Protein AF-A0A0F8X359-F1 (afdb_monomer_lite)

Structure (mmCIF, N/CA/C/O backbone):
data_AF-A0A0F8X359-F1
#
_entry.id   AF-A0A0F8X359-F1
#
loop_
_atom_site.group_PDB
_atom_site.id
_atom_site.type_symbol
_atom_site.label_atom_id
_atom_site.label_alt_id
_atom_site.label_comp_id
_atom_site.label_asym_id
_atom_site.label_entity_id
_atom_site.label_seq_id
_atom_site.pdbx_PDB_ins_code
_atom_site.Cartn_x
_atom_site.Cartn_y
_atom_site.Cartn_z
_atom_site.occupancy
_atom_site.B_iso_or_equiv
_atom_site.auth_seq_id
_atom_site.auth_comp_id
_atom_site.auth_asym_id
_atom_site.auth_atom_id
_atom_site.pdbx_PDB_model_num
ATOM 1 N N . ASP A 1 1 ? 15.117 32.393 9.039 1.00 29.05 1 ASP A N 1
ATOM 2 C CA . ASP A 1 1 ? 14.633 31.838 10.318 1.00 29.05 1 ASP A CA 1
ATOM 3 C C . ASP A 1 1 ? 13.591 30.745 10.123 1.00 29.05 1 ASP A C 1
ATOM 5 O O . ASP A 1 1 ? 12.398 31.014 10.136 1.00 29.05 1 ASP A O 1
ATOM 9 N N . ASN A 1 2 ? 14.047 29.502 9.941 1.00 28.83 2 ASN A N 1
ATOM 10 C CA . ASN A 1 2 ? 13.195 28.327 9.725 1.00 28.83 2 ASN A CA 1
ATOM 11 C C . ASN A 1 2 ? 13.100 27.486 11.007 1.00 28.83 2 ASN A C 1
ATOM 13 O O . ASN A 1 2 ? 13.664 26.401 11.080 1.00 28.83 2 ASN A O 1
ATOM 17 N N . THR A 1 3 ? 12.402 27.982 12.032 1.00 31.27 3 THR A N 1
ATOM 18 C CA . THR A 1 3 ? 12.073 27.160 13.210 1.00 31.27 3 THR A CA 1
ATOM 19 C C . THR A 1 3 ? 10.608 26.737 13.156 1.00 31.27 3 THR A C 1
ATOM 21 O O . THR A 1 3 ? 9.699 27.568 13.169 1.00 31.27 3 THR A O 1
ATOM 24 N N . LEU A 1 4 ? 10.381 25.424 13.083 1.00 32.91 4 LEU A N 1
ATOM 25 C CA . LEU A 1 4 ? 9.085 24.775 13.284 1.00 32.91 4 LEU A CA 1
ATOM 26 C C . LEU A 1 4 ? 8.574 25.122 14.693 1.00 32.91 4 LEU A C 1
ATOM 28 O O . LEU A 1 4 ? 8.969 24.513 15.683 1.00 32.91 4 LEU A O 1
ATOM 32 N N . ARG A 1 5 ? 7.705 26.132 14.808 1.00 34.66 5 ARG A N 1
ATOM 33 C CA . ARG A 1 5 ? 7.062 26.492 16.081 1.00 34.66 5 ARG A CA 1
ATOM 34 C C . ARG A 1 5 ? 5.800 25.657 16.279 1.00 34.66 5 ARG A C 1
ATOM 36 O O . ARG A 1 5 ? 4.699 26.093 15.959 1.00 34.66 5 ARG A O 1
ATOM 43 N N . CYS A 1 6 ? 5.961 24.461 16.833 1.00 37.62 6 CYS A N 1
ATOM 44 C CA . CYS A 1 6 ? 4.856 23.758 17.477 1.00 37.62 6 CYS A CA 1
ATOM 45 C C . CYS A 1 6 ? 4.747 24.255 18.923 1.00 37.62 6 CYS A C 1
ATOM 47 O O . CYS A 1 6 ? 5.683 24.090 19.700 1.00 37.62 6 CYS A O 1
ATOM 49 N N . LEU A 1 7 ? 3.619 24.862 19.298 1.00 35.22 7 LEU A N 1
ATOM 50 C CA . LEU A 1 7 ? 3.315 25.097 20.711 1.00 35.22 7 LEU A CA 1
ATOM 51 C C . LEU A 1 7 ? 2.872 23.760 21.337 1.00 35.22 7 LEU A C 1
ATOM 53 O O . LEU A 1 7 ? 1.907 23.169 20.843 1.00 35.22 7 LEU A O 1
ATOM 57 N N . PRO A 1 8 ? 3.543 23.252 22.387 1.00 38.97 8 PRO A N 1
ATOM 58 C CA . PRO A 1 8 ? 3.111 22.034 23.061 1.00 38.97 8 PRO A CA 1
ATOM 59 C C . PRO A 1 8 ? 1.891 22.304 23.969 1.00 38.97 8 PRO A C 1
ATOM 61 O O . PRO A 1 8 ? 1.714 23.422 24.460 1.00 38.97 8 PRO A O 1
ATOM 64 N N . PRO A 1 9 ? 1.025 21.301 24.208 1.00 44.03 9 PRO A N 1
ATOM 65 C CA . PRO A 1 9 ? -0.051 21.392 25.186 1.00 44.03 9 PRO A CA 1
ATOM 66 C C . PRO A 1 9 ? 0.506 21.390 26.615 1.00 44.03 9 PRO A C 1
ATOM 68 O O . PRO A 1 9 ? 1.569 20.834 26.885 1.00 44.03 9 PRO A O 1
ATOM 71 N N . LYS A 1 10 ? -0.248 21.995 27.536 1.00 44.03 10 LYS A N 1
ATOM 72 C CA . LYS A 1 10 ? 0.074 22.034 28.969 1.00 44.03 10 LYS A CA 1
ATOM 73 C C . LYS A 1 10 ? 0.008 20.626 29.581 1.00 44.03 10 LYS A C 1
ATOM 75 O O . LYS A 1 10 ? -0.832 19.821 29.170 1.00 44.03 10 LYS A O 1
ATOM 80 N N . ASN A 1 11 ? 0.861 20.337 30.568 1.00 48.66 11 ASN A N 1
ATOM 81 C CA . ASN A 1 11 ? 0.737 19.116 31.372 1.00 48.66 11 ASN A CA 1
ATOM 82 C C . ASN A 1 11 ? -0.554 19.159 32.226 1.00 48.66 11 ASN A C 1
ATOM 84 O O . ASN A 1 11 ? -1.234 20.185 32.304 1.00 48.66 11 ASN A O 1
ATOM 88 N N . LYS A 1 12 ? -0.918 18.035 32.863 1.00 45.41 12 LYS A N 1
ATOM 89 C CA . LYS A 1 12 ? -2.147 17.923 33.679 1.00 45.41 12 LYS A CA 1
ATOM 90 C C . LYS A 1 12 ? -2.170 18.886 34.880 1.00 45.41 12 LYS A C 1
ATOM 92 O O . LYS A 1 12 ? -3.240 19.122 35.429 1.00 45.41 12 LYS A O 1
ATOM 97 N N . GLN A 1 13 ? -1.014 19.425 35.264 1.00 53.50 13 GLN A N 1
ATOM 98 C CA . GLN A 1 13 ? -0.798 20.337 36.385 1.00 53.50 13 GLN A CA 1
ATOM 99 C C . GLN A 1 13 ? -0.819 21.820 35.969 1.00 53.50 13 GLN A C 1
ATOM 101 O O . GLN A 1 13 ? -0.790 22.694 36.827 1.00 53.50 13 GLN A O 1
ATOM 106 N N . GLY A 1 14 ? -0.920 22.126 34.669 1.00 53.31 14 GLY A N 1
ATOM 107 C CA . GLY A 1 14 ? -1.010 23.498 34.165 1.00 53.31 14 GLY A CA 1
ATOM 108 C C . GLY A 1 14 ? 0.313 24.270 34.145 1.00 53.31 14 GLY A C 1
ATOM 109 O O . GLY A 1 14 ? 0.291 25.471 33.865 1.00 53.31 14 GLY A O 1
ATOM 110 N N . GLU A 1 15 ? 1.445 23.610 34.393 1.00 53.41 15 GLU A N 1
ATOM 111 C CA . GLU A 1 15 ? 2.762 24.248 34.401 1.00 53.41 15 GLU A CA 1
ATOM 112 C C . GLU A 1 15 ? 3.141 24.719 32.990 1.00 53.41 15 GLU A C 1
ATOM 114 O O . GLU A 1 15 ? 2.929 24.025 31.986 1.00 53.41 15 GLU A O 1
ATOM 119 N N . ALA A 1 16 ? 3.675 25.939 32.904 1.00 50.16 16 ALA A N 1
ATOM 120 C CA . ALA A 1 16 ? 4.246 26.453 31.669 1.00 50.16 16 ALA A CA 1
ATOM 121 C C . ALA A 1 16 ? 5.554 25.707 31.357 1.00 50.16 16 ALA A C 1
ATOM 123 O O . ALA A 1 16 ? 6.295 25.338 32.264 1.00 50.16 16 ALA A O 1
ATOM 124 N N . TYR A 1 17 ? 5.847 25.513 30.066 1.00 57.59 17 TYR A N 1
ATOM 125 C CA . TYR A 1 17 ? 7.171 25.082 29.597 1.00 57.59 17 TYR A CA 1
ATOM 126 C C . TYR A 1 17 ? 8.262 25.949 30.256 1.00 57.59 17 TYR A C 1
ATOM 128 O O . TYR A 1 17 ? 7.972 27.127 30.491 1.00 57.59 17 TYR A O 1
ATOM 136 N N . PRO A 1 18 ? 9.483 25.434 30.527 1.00 55.47 18 PRO A N 1
ATOM 137 C CA . PRO A 1 18 ? 10.579 26.254 31.038 1.00 55.47 18 PRO A CA 1
ATOM 138 C C . PRO A 1 18 ? 10.644 27.580 30.274 1.00 55.47 18 PRO A C 1
ATOM 140 O O . PRO A 1 18 ? 10.590 27.606 29.043 1.00 55.47 18 PRO A O 1
ATOM 143 N N . VAL A 1 19 ? 10.647 28.688 31.010 1.00 53.62 19 VAL A N 1
ATOM 144 C CA . VAL A 1 19 ? 10.699 30.055 30.478 1.00 53.62 19 VAL A CA 1
ATOM 145 C C . VAL A 1 19 ? 12.086 30.636 30.734 1.00 53.62 19 VAL A C 1
ATOM 147 O O . VAL A 1 19 ? 12.800 30.193 31.626 1.00 53.62 19 VAL A O 1
ATOM 150 N N . GLY A 1 20 ? 12.493 31.630 29.946 1.00 66.81 20 GLY A N 1
ATOM 151 C CA . GLY A 1 20 ? 13.788 32.289 30.139 1.00 66.81 20 GLY A CA 1
ATOM 152 C C . GLY A 1 20 ? 14.982 31.422 29.724 1.00 66.81 20 GLY A C 1
ATOM 153 O O . GLY A 1 20 ? 15.008 30.881 28.617 1.00 66.81 20 GLY A O 1
ATOM 154 N N . THR A 1 21 ? 15.992 31.334 30.587 1.00 64.88 21 THR A N 1
ATOM 155 C CA . THR A 1 21 ? 17.297 30.706 30.312 1.00 64.88 21 THR A CA 1
ATOM 156 C C . THR A 1 21 ? 17.202 29.211 30.033 1.00 64.88 21 THR A C 1
ATOM 158 O O . THR A 1 21 ? 17.894 28.711 29.148 1.00 64.88 21 THR A O 1
ATOM 161 N N . ASP A 1 22 ? 16.289 28.518 30.706 1.00 54.59 22 ASP A N 1
ATOM 162 C CA . ASP A 1 22 ? 16.133 27.064 30.595 1.00 54.59 22 ASP A CA 1
ATOM 163 C C . ASP A 1 22 ? 15.518 26.677 29.245 1.00 54.59 22 ASP A C 1
ATOM 165 O O . ASP A 1 22 ? 15.914 25.695 28.615 1.00 54.59 22 ASP A O 1
ATOM 169 N N . LYS A 1 23 ? 14.609 27.521 28.731 1.00 57.28 23 LYS A N 1
ATOM 170 C CA . LYS A 1 23 ? 14.113 27.429 27.352 1.00 57.28 23 LYS A CA 1
ATOM 171 C C . LYS A 1 23 ? 15.245 27.606 26.353 1.00 57.28 23 LYS A C 1
ATOM 173 O O . LYS A 1 23 ? 15.334 26.856 25.388 1.00 57.28 23 LYS A O 1
ATOM 178 N N . LEU A 1 24 ? 16.077 28.622 26.577 1.00 55.22 24 LEU A N 1
ATOM 179 C CA . LEU A 1 24 ? 17.169 28.979 25.682 1.00 55.22 24 LEU A CA 1
ATOM 180 C C . LEU A 1 24 ? 18.194 27.841 25.596 1.00 55.22 24 LEU A C 1
ATOM 182 O O . LEU A 1 24 ? 18.625 27.492 24.501 1.00 55.22 24 LEU A O 1
ATOM 186 N N . GLN A 1 25 ? 18.523 27.214 26.729 1.00 57.09 25 GLN A N 1
ATOM 187 C CA . GLN A 1 25 ? 19.400 26.045 26.766 1.00 57.09 25 GLN A CA 1
ATOM 188 C C . GLN A 1 25 ? 18.776 24.830 26.077 1.00 57.09 25 GLN A C 1
ATOM 190 O O . GLN A 1 25 ? 19.435 24.200 25.250 1.00 57.09 25 GLN A O 1
ATOM 195 N N . ALA A 1 26 ? 17.501 24.527 26.340 1.00 54.16 26 ALA A N 1
ATOM 196 C CA . ALA A 1 26 ? 16.803 23.437 25.659 1.00 54.16 26 ALA A CA 1
ATOM 197 C C . ALA A 1 26 ? 16.742 23.659 24.133 1.00 54.16 26 ALA A C 1
ATOM 199 O O . ALA A 1 26 ? 17.023 22.744 23.361 1.00 54.16 26 ALA A O 1
ATOM 200 N N . GLU A 1 27 ? 16.455 24.886 23.684 1.00 54.69 27 GLU A N 1
ATOM 201 C CA . GLU A 1 27 ? 16.490 25.254 22.265 1.00 54.69 27 GLU A CA 1
ATOM 202 C C . GLU A 1 27 ? 17.901 25.130 21.677 1.00 54.69 27 GLU A C 1
ATOM 204 O O . GLU A 1 27 ? 18.047 24.610 20.574 1.00 54.69 27 GLU A O 1
ATOM 209 N N . MET A 1 28 ? 18.948 25.544 22.396 1.00 55.25 28 MET A N 1
ATOM 210 C CA . MET A 1 28 ? 20.338 25.380 21.954 1.00 55.25 28 MET A CA 1
ATOM 211 C C . MET A 1 28 ? 20.726 23.907 21.777 1.00 55.25 28 MET A C 1
ATOM 213 O O . MET A 1 28 ? 21.373 23.570 20.786 1.00 55.25 28 MET A O 1
ATOM 217 N N . HIS A 1 29 ? 20.282 23.023 22.676 1.00 52.88 29 HIS A N 1
ATOM 218 C CA . HIS A 1 29 ? 20.468 21.578 22.529 1.00 52.88 29 HIS A CA 1
ATOM 219 C C . HIS A 1 29 ? 19.672 20.997 21.351 1.00 52.88 29 HIS A C 1
ATOM 221 O O . HIS A 1 29 ? 20.116 20.035 20.734 1.00 52.88 29 HIS A O 1
ATOM 227 N N . CYS A 1 30 ? 18.531 21.578 20.973 1.00 47.81 30 CYS A N 1
ATOM 228 C CA . CYS A 1 30 ? 17.801 21.172 19.767 1.00 47.81 30 CYS A CA 1
ATOM 229 C C . CYS A 1 30 ? 18.425 21.718 18.469 1.00 47.81 30 CYS A C 1
ATOM 231 O O . CYS A 1 30 ? 18.364 21.050 17.442 1.00 47.81 30 CYS A O 1
ATOM 233 N N . ARG A 1 31 ? 19.066 22.893 18.504 1.00 49.25 31 ARG A N 1
ATOM 234 C CA . ARG A 1 31 ? 19.734 23.526 17.347 1.00 49.25 31 ARG A CA 1
ATOM 235 C C . ARG A 1 31 ? 21.100 22.933 17.004 1.00 49.25 31 ARG A C 1
ATOM 237 O O . ARG A 1 31 ? 21.727 23.355 16.034 1.00 49.25 31 ARG A O 1
ATOM 244 N N . GLN A 1 32 ? 21.577 21.939 17.752 1.00 46.78 32 GLN A N 1
ATOM 245 C CA . GLN A 1 32 ? 22.820 21.235 17.414 1.00 46.78 32 GLN A CA 1
ATOM 246 C C . GLN A 1 32 ? 22.762 20.526 16.045 1.00 46.78 32 GLN A C 1
ATOM 248 O O . GLN A 1 32 ? 23.804 20.217 15.477 1.00 46.78 32 GLN A O 1
ATOM 253 N N . TYR A 1 33 ? 21.560 20.341 15.485 1.00 46.41 33 TYR A N 1
ATOM 254 C CA . TYR A 1 33 ? 21.328 19.793 14.146 1.00 46.41 33 TYR A CA 1
ATOM 255 C C . TYR A 1 33 ? 21.266 20.857 13.027 1.00 46.41 33 TYR A C 1
ATOM 257 O O . TYR A 1 33 ? 21.182 20.494 11.858 1.00 46.41 33 TYR A O 1
ATOM 265 N N . ASP A 1 34 ? 21.345 22.158 13.349 1.00 44.38 34 ASP A N 1
ATOM 266 C CA . ASP A 1 34 ? 21.252 23.260 12.368 1.00 44.38 34 ASP A CA 1
ATOM 267 C C . ASP A 1 34 ? 22.564 23.521 11.609 1.00 44.38 34 ASP A C 1
ATOM 269 O O . ASP A 1 34 ? 22.627 24.372 10.717 1.00 44.38 34 ASP A O 1
ATOM 273 N N . ARG A 1 35 ? 23.656 22.844 11.971 1.00 42.88 35 ARG A N 1
ATOM 274 C CA . ARG A 1 35 ? 24.970 23.122 11.389 1.00 42.88 35 ARG A CA 1
ATOM 275 C C . ARG A 1 35 ? 25.291 22.105 10.307 1.00 42.88 35 ARG A C 1
ATOM 277 O O . ARG A 1 35 ? 25.516 20.939 10.602 1.00 42.88 35 ARG A O 1
ATOM 284 N N . THR A 1 36 ? 25.396 22.627 9.082 1.00 45.12 36 THR A N 1
ATOM 285 C CA . THR A 1 36 ? 25.802 21.991 7.812 1.00 45.12 36 THR A CA 1
ATOM 286 C C . THR A 1 36 ? 24.678 21.420 6.943 1.00 45.12 36 THR A C 1
ATOM 288 O O . THR A 1 36 ? 24.669 20.248 6.592 1.00 45.12 36 THR A O 1
ATOM 291 N N . ILE A 1 37 ? 23.763 22.285 6.491 1.00 45.81 37 ILE A N 1
ATOM 292 C CA . ILE A 1 37 ? 22.984 22.004 5.276 1.00 45.81 37 ILE A CA 1
ATOM 293 C C . ILE A 1 37 ? 23.195 23.171 4.299 1.00 45.81 37 ILE A C 1
ATOM 295 O O . ILE A 1 37 ? 22.919 24.315 4.668 1.00 45.81 37 ILE A O 1
ATOM 299 N N . PRO A 1 38 ? 23.740 22.936 3.089 1.00 46.22 38 PRO A N 1
ATOM 300 C CA . PRO A 1 38 ? 23.872 23.976 2.074 1.00 46.22 38 PRO A CA 1
ATOM 301 C C . PRO A 1 38 ? 22.503 24.570 1.735 1.00 46.22 38 PRO A C 1
ATOM 303 O O . PRO A 1 38 ? 21.520 23.847 1.588 1.00 46.22 38 PRO A O 1
ATOM 306 N N . ALA A 1 39 ? 22.434 25.890 1.580 1.00 61.41 39 ALA A N 1
ATOM 307 C CA . ALA A 1 39 ? 21.210 26.556 1.165 1.00 61.41 39 ALA A CA 1
ATOM 308 C C . ALA A 1 39 ? 20.899 26.262 -0.310 1.00 61.41 39 ALA A C 1
ATOM 310 O O . ALA A 1 39 ? 21.665 26.636 -1.193 1.00 61.41 39 ALA A O 1
ATOM 311 N N . SER A 1 40 ? 19.730 25.690 -0.593 1.00 67.31 40 SER A N 1
ATOM 312 C CA . SER A 1 40 ? 18.772 26.302 -1.526 1.00 67.31 40 SER A CA 1
ATOM 313 C C . SER A 1 40 ? 17.435 25.559 -1.478 1.00 67.31 40 SER A C 1
ATOM 315 O O . SER A 1 40 ? 17.399 24.339 -1.445 1.00 67.31 40 SER A O 1
ATOM 317 N N . VAL A 1 41 ? 16.338 26.325 -1.475 1.00 61.09 41 VAL A N 1
ATOM 318 C CA . VAL A 1 41 ? 14.924 25.931 -1.289 1.00 61.09 41 VAL A CA 1
ATOM 319 C C . VAL A 1 41 ? 14.441 25.922 0.177 1.00 61.09 41 VAL A C 1
ATOM 321 O O . VAL A 1 41 ? 14.708 24.978 0.911 1.00 61.09 41 VAL A O 1
ATOM 324 N N . PRO A 1 42 ? 13.690 26.947 0.634 1.00 75.50 42 PRO A N 1
ATOM 325 C CA . PRO A 1 42 ? 13.062 26.955 1.956 1.00 75.50 42 PRO A CA 1
ATOM 326 C C . PRO A 1 42 ? 12.154 25.743 2.186 1.00 75.50 42 PRO A C 1
ATOM 328 O O . PRO A 1 42 ? 11.487 25.280 1.265 1.00 75.50 42 PRO A O 1
ATOM 331 N N . ILE A 1 43 ? 12.094 25.276 3.431 1.00 81.94 43 ILE A N 1
ATOM 332 C CA . ILE A 1 43 ? 11.297 24.118 3.840 1.00 81.94 43 ILE A CA 1
ATOM 333 C C . ILE A 1 43 ? 10.037 24.579 4.579 1.00 81.94 43 ILE A C 1
ATOM 335 O O . ILE A 1 43 ? 10.103 25.446 5.451 1.00 81.94 43 ILE A O 1
ATOM 339 N N . MET A 1 44 ? 8.900 23.949 4.291 1.00 81.62 44 MET A N 1
ATOM 340 C CA . MET A 1 44 ? 7.649 24.119 5.020 1.00 81.62 44 MET A CA 1
ATOM 341 C C . MET A 1 44 ? 7.023 22.760 5.329 1.00 81.62 44 MET A C 1
ATOM 343 O O . MET A 1 44 ? 6.812 21.942 4.439 1.00 81.62 44 MET A O 1
ATOM 347 N N . LEU A 1 45 ? 6.675 22.540 6.595 1.00 82.31 45 LEU A N 1
ATOM 348 C CA . LEU A 1 45 ? 5.945 21.357 7.030 1.00 82.31 45 LEU A CA 1
ATOM 349 C C . LEU A 1 45 ? 4.555 21.771 7.516 1.00 82.31 45 LEU A C 1
ATOM 351 O O . LEU A 1 45 ? 4.432 22.603 8.417 1.00 82.31 45 LEU A O 1
ATOM 355 N N . VAL A 1 46 ? 3.509 21.232 6.891 1.00 85.62 46 VAL A N 1
ATOM 356 C CA . VAL A 1 46 ? 2.127 21.679 7.101 1.00 85.62 46 VAL A CA 1
ATOM 357 C C . VAL A 1 46 ? 1.240 20.599 7.720 1.00 85.62 46 VAL A C 1
ATOM 359 O O . VAL A 1 46 ? 1.281 19.430 7.349 1.00 85.62 46 VAL A O 1
ATOM 362 N N . GLY A 1 47 ? 0.378 20.999 8.657 1.00 85.19 47 GLY A N 1
ATOM 363 C CA . GLY A 1 47 ? -0.718 20.149 9.133 1.00 85.19 47 GLY A CA 1
ATOM 364 C C . GLY A 1 47 ? -1.901 20.133 8.156 1.00 85.19 47 GLY A C 1
ATOM 365 O O . GLY A 1 47 ? -1.973 20.946 7.236 1.00 85.19 47 GLY A O 1
ATOM 366 N N . SER A 1 48 ? -2.891 19.266 8.399 1.00 82.81 48 SER A N 1
ATOM 367 C CA . SER A 1 48 ? -3.990 18.990 7.450 1.00 82.81 48 SER A CA 1
ATOM 368 C C . SER A 1 48 ? -4.742 20.228 6.944 1.00 82.81 48 SER A C 1
ATOM 370 O O . SER A 1 48 ? -5.125 20.271 5.779 1.00 82.81 48 SER A O 1
ATOM 372 N N . LYS A 1 49 ? -4.986 21.232 7.798 1.00 83.19 49 LYS A N 1
ATOM 373 C CA . LYS A 1 49 ? -5.707 22.451 7.392 1.00 83.19 49 LYS A CA 1
ATOM 374 C C . LYS A 1 49 ? -4.867 23.319 6.450 1.00 83.19 49 LYS A C 1
ATOM 376 O O . LYS A 1 49 ? -5.377 23.812 5.450 1.00 83.19 49 LYS A O 1
ATOM 381 N N . ALA A 1 50 ? -3.584 23.482 6.766 1.00 83.44 50 ALA A N 1
ATOM 382 C CA . ALA A 1 50 ? -2.650 24.241 5.941 1.00 83.44 50 ALA A CA 1
ATOM 383 C C . ALA A 1 50 ? -2.343 23.510 4.625 1.00 83.44 50 ALA A C 1
ATOM 385 O O . ALA A 1 50 ? -2.235 24.160 3.591 1.00 83.44 50 ALA A O 1
ATOM 386 N N . LEU A 1 51 ? -2.302 22.174 4.645 1.00 81.75 51 LEU A N 1
ATOM 387 C CA . LEU A 1 51 ? -2.215 21.336 3.450 1.00 81.75 51 LEU A CA 1
ATOM 388 C C . LEU A 1 51 ? -3.369 21.622 2.471 1.00 81.75 51 LEU A C 1
ATOM 390 O O . LEU A 1 51 ? -3.123 21.906 1.300 1.00 81.75 51 LEU A O 1
ATOM 394 N N . GLY A 1 52 ? -4.609 21.654 2.970 1.00 82.38 52 GLY A N 1
ATOM 395 C CA . GLY A 1 52 ? -5.786 21.986 2.160 1.00 82.38 52 GLY A CA 1
ATOM 396 C C . GLY A 1 52 ? -5.742 23.394 1.575 1.00 82.38 52 GLY A C 1
ATOM 397 O O . GLY A 1 52 ? -6.074 23.587 0.413 1.00 82.38 52 GLY A O 1
ATOM 398 N N . GLN A 1 53 ? -5.271 24.376 2.345 1.00 83.19 53 GLN A N 1
ATOM 399 C CA . GLN A 1 53 ? -5.159 25.758 1.869 1.00 83.19 53 GLN A CA 1
ATOM 400 C C . GLN A 1 53 ? -4.025 25.965 0.858 1.00 83.19 53 GLN A C 1
ATOM 402 O O . GLN A 1 53 ? -4.151 26.800 -0.032 1.00 83.19 53 GLN A O 1
ATOM 407 N N . ARG A 1 54 ? -2.906 25.248 1.009 1.00 79.94 54 ARG A N 1
ATOM 408 C CA . ARG A 1 54 ? -1.709 25.433 0.177 1.00 79.94 54 ARG A CA 1
ATOM 409 C C . ARG A 1 54 ? -1.750 24.614 -1.102 1.00 79.94 54 ARG A C 1
ATOM 411 O O . ARG A 1 54 ? -1.374 25.129 -2.149 1.00 79.94 54 ARG A O 1
ATOM 418 N N . LEU A 1 55 ? -2.185 23.361 -1.008 1.00 79.31 55 LEU A N 1
ATOM 419 C CA . LEU A 1 55 ? -2.122 22.395 -2.105 1.00 79.31 55 LEU A CA 1
ATOM 420 C C . LEU A 1 55 ? -3.507 21.957 -2.604 1.00 79.31 55 LEU A C 1
ATOM 422 O O . LEU A 1 55 ? -3.587 21.212 -3.572 1.00 79.31 55 LEU A O 1
ATOM 426 N N . GLY A 1 56 ? -4.599 22.388 -1.960 1.00 81.81 56 GLY A N 1
ATOM 427 C CA . GLY A 1 56 ? -5.945 21.898 -2.283 1.00 81.81 56 GLY A CA 1
ATOM 428 C C . GLY A 1 56 ? -6.184 20.450 -1.839 1.00 81.81 56 GLY A C 1
ATOM 429 O O . GLY A 1 56 ? -7.133 19.819 -2.293 1.00 81.81 56 GLY A O 1
ATOM 430 N N . LEU A 1 57 ? -5.322 19.912 -0.969 1.00 82.62 57 LEU A N 1
ATOM 431 C CA . LEU A 1 57 ? -5.323 18.503 -0.577 1.00 82.62 57 LEU A CA 1
ATOM 432 C C . LEU A 1 57 ? -5.950 18.306 0.807 1.00 82.62 57 LEU A C 1
ATOM 434 O O . LEU A 1 57 ? -5.582 18.965 1.780 1.00 82.62 57 LEU A O 1
ATOM 438 N N . THR A 1 58 ? -6.883 17.365 0.919 1.00 81.88 58 THR A N 1
ATOM 439 C CA . THR A 1 58 ? -7.553 17.009 2.179 1.00 81.88 58 THR A CA 1
ATOM 440 C C . THR A 1 58 ? -7.156 15.614 2.643 1.00 81.88 58 THR A C 1
ATOM 442 O O . THR A 1 58 ? -6.839 14.767 1.815 1.00 81.88 58 THR A O 1
ATOM 445 N N . GLY A 1 59 ? -7.233 15.364 3.954 1.00 81.19 59 GLY A N 1
ATOM 446 C CA . GLY A 1 59 ? -6.969 14.044 4.537 1.00 81.19 59 GLY A CA 1
ATOM 447 C C . GLY A 1 59 ? -5.477 13.768 4.695 1.00 81.19 59 GLY A C 1
ATOM 448 O O . GLY A 1 59 ? -4.874 13.100 3.871 1.00 81.19 59 GLY A O 1
ATOM 449 N N . ILE A 1 60 ? -4.859 14.264 5.771 1.00 82.75 60 ILE A N 1
ATOM 450 C CA . ILE A 1 60 ? -3.405 14.120 5.957 1.00 82.75 60 ILE A CA 1
ATOM 451 C C . ILE A 1 60 ? -2.911 12.666 5.927 1.00 82.75 60 ILE A C 1
ATOM 453 O O . ILE A 1 60 ? -1.815 12.408 5.447 1.00 82.75 60 ILE A O 1
ATOM 457 N N . SER A 1 61 ? -3.740 11.712 6.353 1.00 80.06 61 SER A N 1
ATOM 458 C CA . SER A 1 61 ? -3.435 10.280 6.283 1.00 80.06 61 SER A CA 1
ATOM 459 C C . SER A 1 61 ? -3.261 9.748 4.856 1.00 80.06 61 SER A C 1
ATOM 461 O O . SER A 1 61 ? -2.646 8.703 4.687 1.00 80.06 61 SER A O 1
ATOM 463 N N . ASP A 1 62 ? -3.753 10.455 3.836 1.00 81.56 62 ASP A N 1
ATOM 464 C CA . ASP A 1 62 ? -3.575 10.090 2.425 1.00 81.56 62 ASP A CA 1
ATOM 465 C C . ASP A 1 62 ? -2.316 10.723 1.810 1.00 81.56 62 ASP A C 1
ATOM 467 O O . ASP A 1 62 ? -1.848 10.303 0.749 1.00 81.56 62 ASP A O 1
ATOM 471 N N . TRP A 1 63 ? -1.760 11.736 2.476 1.00 84.75 63 TRP A N 1
ATOM 472 C CA . TRP A 1 63 ? -0.703 12.605 1.951 1.00 84.75 63 TRP A CA 1
ATOM 473 C C . TRP A 1 63 ? 0.571 12.610 2.786 1.00 84.75 63 TRP A C 1
ATOM 475 O O . TRP A 1 63 ? 1.548 13.234 2.387 1.00 84.75 63 TRP A O 1
ATOM 485 N N . HIS A 1 64 ? 0.578 11.920 3.923 1.00 85.69 64 HIS A N 1
ATOM 486 C CA . HIS A 1 64 ? 1.740 11.793 4.799 1.00 85.69 64 HIS A CA 1
ATOM 487 C C . HIS A 1 64 ? 3.002 11.390 4.013 1.00 85.69 64 HIS A C 1
ATOM 489 O O . HIS A 1 64 ? 2.959 10.590 3.071 1.00 85.69 64 HIS A O 1
ATOM 495 N N . GLY A 1 65 ? 4.117 12.038 4.343 1.00 81.81 65 GLY A N 1
ATOM 496 C CA . GLY A 1 65 ? 5.404 11.876 3.657 1.00 81.81 65 GLY A CA 1
ATOM 497 C C . GLY A 1 65 ? 5.478 12.393 2.211 1.00 81.81 65 GLY A C 1
ATOM 498 O O . GLY A 1 65 ? 6.546 12.305 1.605 1.00 81.81 65 GLY A O 1
ATOM 499 N N . HIS A 1 66 ? 4.397 12.956 1.655 1.00 87.81 66 HIS A N 1
ATOM 500 C CA . HIS A 1 66 ? 4.431 13.655 0.369 1.00 87.81 66 HIS A CA 1
ATOM 501 C C . HIS A 1 66 ? 5.290 14.915 0.470 1.00 87.81 66 HIS A C 1
ATOM 503 O O . HIS A 1 66 ? 5.084 15.742 1.358 1.00 87.81 66 HIS A O 1
ATOM 509 N N . VAL A 1 67 ? 6.196 15.092 -0.486 1.00 90.75 67 VAL A N 1
ATOM 510 C CA . VAL A 1 67 ? 7.049 16.271 -0.618 1.00 90.75 67 VAL A CA 1
ATOM 511 C C . VAL A 1 67 ? 6.856 16.857 -2.010 1.00 90.75 67 VAL A C 1
ATOM 513 O O . VAL A 1 67 ? 6.951 16.146 -3.007 1.00 90.75 67 VAL A O 1
ATOM 516 N N . THR A 1 68 ? 6.617 18.162 -2.097 1.00 88.38 68 THR A N 1
ATOM 517 C CA . THR A 1 68 ? 6.460 18.875 -3.370 1.00 88.38 68 THR A CA 1
ATOM 518 C C . THR A 1 68 ? 7.193 20.208 -3.364 1.00 88.38 68 THR A C 1
ATOM 520 O O . THR A 1 68 ? 7.408 20.801 -2.310 1.00 88.38 68 THR A O 1
ATOM 523 N N . LEU A 1 69 ? 7.578 20.694 -4.543 1.00 83.44 69 LEU A N 1
ATOM 524 C CA . LEU A 1 69 ? 8.166 22.018 -4.719 1.00 83.44 69 LEU A CA 1
ATOM 525 C C . LEU A 1 69 ? 7.066 23.006 -5.131 1.00 83.44 69 LEU A C 1
ATOM 527 O O . LEU A 1 69 ? 6.562 22.946 -6.250 1.00 83.44 69 LEU A O 1
ATOM 531 N N . GLN A 1 70 ? 6.711 23.937 -4.248 1.00 81.56 70 GLN A N 1
ATOM 532 C CA . GLN A 1 70 ? 5.694 24.958 -4.492 1.00 81.56 70 GLN A CA 1
ATOM 533 C C . GLN A 1 70 ? 6.283 26.356 -4.299 1.00 81.56 70 GLN A C 1
ATOM 535 O O . GLN A 1 70 ? 6.805 26.670 -3.234 1.00 81.56 70 GLN A O 1
ATOM 540 N N . ALA A 1 71 ? 6.188 27.208 -5.326 1.00 81.62 71 ALA A N 1
ATOM 541 C CA . ALA A 1 71 ? 6.699 28.586 -5.295 1.00 81.62 71 ALA A CA 1
ATOM 542 C C . ALA A 1 71 ? 8.164 28.688 -4.810 1.00 81.62 71 ALA A C 1
ATOM 544 O O . ALA A 1 71 ? 8.523 29.579 -4.043 1.00 81.62 71 ALA A O 1
ATOM 545 N N . GLY A 1 72 ? 9.006 27.735 -5.228 1.00 77.62 72 GLY A N 1
ATOM 546 C CA . GLY A 1 72 ? 10.410 27.673 -4.821 1.00 77.62 72 GLY A CA 1
ATOM 547 C C . GLY A 1 72 ? 10.634 27.252 -3.366 1.00 77.62 72 GLY A C 1
ATOM 548 O O . GLY A 1 72 ? 11.724 27.487 -2.858 1.00 77.62 72 GLY A O 1
ATOM 549 N N . GLN A 1 73 ? 9.637 26.652 -2.701 1.00 83.31 73 GLN A N 1
ATOM 550 C CA . GLN A 1 73 ? 9.718 26.080 -1.352 1.00 83.31 73 GLN A CA 1
ATOM 551 C C . GLN A 1 73 ? 9.375 24.587 -1.381 1.00 83.31 73 GLN A C 1
ATOM 553 O O . GLN A 1 73 ? 8.429 24.182 -2.054 1.00 83.31 73 GLN A O 1
ATOM 558 N N . LEU A 1 74 ? 10.111 23.763 -0.638 1.00 86.56 74 LEU A N 1
ATOM 559 C CA . LEU A 1 74 ? 9.748 22.368 -0.416 1.00 86.56 74 LEU A CA 1
ATOM 560 C C . LEU A 1 74 ? 8.678 22.307 0.663 1.00 86.56 74 LEU A C 1
ATOM 562 O O . LEU A 1 74 ? 8.908 22.698 1.806 1.00 86.56 74 LEU A O 1
ATOM 566 N N . VAL A 1 75 ? 7.512 21.806 0.288 1.00 87.06 75 VAL A N 1
ATOM 567 C CA . VAL A 1 75 ? 6.361 21.640 1.162 1.00 87.06 75 VAL A CA 1
ATOM 568 C C . VAL A 1 75 ? 6.150 20.153 1.399 1.00 87.06 75 VAL A C 1
ATOM 570 O O . VAL A 1 75 ? 6.057 19.376 0.452 1.00 87.06 75 VAL A O 1
ATOM 573 N N . SER A 1 76 ? 6.054 19.763 2.664 1.00 89.75 76 SER A N 1
ATOM 574 C CA . SER A 1 76 ? 5.629 18.428 3.088 1.00 89.75 76 SER A CA 1
ATOM 575 C C . SER A 1 76 ? 4.520 18.540 4.125 1.00 89.75 76 SER A C 1
ATOM 577 O O . SER A 1 76 ? 4.262 19.630 4.643 1.00 89.75 76 SER A O 1
ATOM 579 N N . CYS A 1 77 ? 3.855 17.435 4.449 1.00 88.00 77 CYS A N 1
ATOM 580 C CA . CYS A 1 77 ? 2.870 17.399 5.523 1.00 88.00 77 CYS A CA 1
ATOM 581 C C . CYS A 1 77 ? 3.277 16.465 6.665 1.00 88.00 77 CYS A C 1
ATOM 583 O O . CYS A 1 77 ? 4.075 15.554 6.474 1.00 88.00 77 CYS A O 1
ATOM 585 N N . THR A 1 78 ? 2.763 16.747 7.867 1.00 88.75 78 THR A N 1
ATOM 586 C CA . THR A 1 78 ? 2.927 15.875 9.039 1.00 88.75 78 THR A CA 1
ATOM 587 C C . THR A 1 78 ? 1.745 15.952 9.995 1.00 88.75 78 THR A C 1
ATOM 589 O O . THR A 1 78 ? 1.027 16.960 10.068 1.00 88.75 78 THR A O 1
ATOM 592 N N . PHE A 1 79 ? 1.558 14.895 10.779 1.00 86.38 79 PHE A N 1
ATOM 593 C CA . PHE A 1 79 ? 0.531 14.832 11.809 1.00 86.38 79 PHE A CA 1
ATOM 594 C C . PHE A 1 79 ? 0.698 15.927 12.867 1.00 86.38 79 PHE A C 1
ATOM 596 O O . PHE A 1 79 ? 1.795 16.268 13.303 1.00 86.38 79 PHE A O 1
ATOM 603 N N . HIS A 1 80 ? -0.432 16.457 13.341 1.00 85.88 80 HIS A N 1
ATOM 604 C CA . HIS A 1 80 ? -0.424 17.444 14.416 1.00 85.88 80 HIS A CA 1
ATOM 605 C C . HIS A 1 80 ? 0.242 16.858 15.679 1.00 85.88 80 HIS A C 1
ATOM 607 O O . HIS A 1 80 ? -0.095 15.729 16.048 1.00 85.88 80 HIS A O 1
ATOM 613 N N . PRO A 1 81 ? 1.079 17.609 16.422 1.00 85.06 81 PRO A N 1
ATOM 614 C CA . PRO A 1 81 ? 1.758 17.094 17.616 1.00 85.06 81 PRO A CA 1
ATOM 615 C C . PRO A 1 81 ? 0.807 16.448 18.633 1.00 85.06 81 PRO A C 1
ATOM 617 O O . PRO A 1 81 ? 1.072 15.369 19.150 1.00 85.06 81 PRO A O 1
ATOM 620 N N . SER A 1 82 ? -0.363 17.048 18.881 1.00 84.44 82 SER A N 1
ATOM 621 C CA . SER A 1 82 ? -1.391 16.460 19.764 1.00 84.44 82 SER A CA 1
ATOM 622 C C . SER A 1 82 ? -1.995 15.146 19.256 1.00 84.44 82 SER A C 1
ATOM 624 O O . SER A 1 82 ? -2.549 14.391 20.050 1.00 84.44 82 SER A O 1
ATOM 626 N N . ALA A 1 83 ? -1.953 14.867 17.951 1.00 86.94 83 ALA A N 1
ATOM 627 C CA . ALA A 1 83 ? -2.302 13.548 17.427 1.00 86.94 83 ALA A CA 1
ATOM 628 C C . ALA A 1 83 ? -1.176 12.553 17.732 1.00 86.94 83 ALA A C 1
ATOM 630 O O . ALA A 1 83 ? -1.453 11.507 18.309 1.00 86.94 83 ALA A O 1
ATOM 631 N N . VAL A 1 84 ? 0.080 12.935 17.472 1.00 87.31 84 VAL A N 1
ATOM 632 C CA . VAL A 1 84 ? 1.267 12.118 17.779 1.00 87.31 84 VAL A CA 1
ATOM 633 C C . VAL A 1 84 ? 1.332 11.743 19.264 1.00 87.31 84 VAL A C 1
ATOM 635 O O . VAL A 1 84 ? 1.535 10.581 19.598 1.00 87.31 84 VAL A O 1
ATOM 638 N N . MET A 1 85 ? 1.054 12.685 20.171 1.00 85.25 85 MET A N 1
ATOM 639 C CA . MET A 1 85 ? 1.023 12.414 21.617 1.00 85.25 85 MET A CA 1
ATOM 640 C C . MET A 1 85 ? -0.136 11.510 22.058 1.00 85.25 85 MET A C 1
ATOM 642 O O . MET A 1 85 ? -0.008 10.804 23.054 1.00 85.25 85 MET A O 1
ATOM 646 N N . ARG A 1 86 ? -1.278 11.531 21.356 1.00 87.19 86 ARG A N 1
ATOM 647 C CA . ARG A 1 86 ? -2.429 10.661 21.669 1.00 87.19 86 ARG A CA 1
ATOM 648 C C . ARG A 1 86 ? -2.293 9.269 21.061 1.00 87.19 86 ARG A C 1
ATOM 650 O O . ARG A 1 86 ? -2.892 8.331 21.576 1.00 87.19 86 ARG A O 1
ATOM 657 N N . GLN A 1 87 ? -1.528 9.142 19.980 1.00 89.62 87 GLN A N 1
ATOM 658 C CA . GLN A 1 87 ? -1.332 7.901 19.246 1.00 89.62 87 GLN A CA 1
ATOM 659 C C . GLN A 1 87 ? 0.164 7.689 18.979 1.00 89.62 87 GLN A C 1
ATOM 661 O O . GLN A 1 87 ? 0.656 8.073 17.918 1.00 89.62 87 GLN A O 1
ATOM 666 N N . PRO A 1 88 ? 0.889 7.049 19.917 1.00 85.12 88 PRO A N 1
ATOM 667 C CA . PRO A 1 88 ? 2.347 6.909 19.855 1.00 85.12 88 PRO A CA 1
ATOM 668 C C . PRO A 1 88 ? 2.880 6.257 18.571 1.00 85.12 88 PRO A C 1
ATOM 670 O O . PRO A 1 88 ? 3.984 6.571 18.137 1.00 85.12 88 PRO A O 1
ATOM 673 N N . ASN A 1 89 ? 2.076 5.416 17.908 1.00 86.75 89 ASN A N 1
ATOM 674 C CA . ASN A 1 89 ? 2.422 4.801 16.620 1.00 86.75 89 ASN A CA 1
ATOM 675 C C . ASN A 1 89 ? 2.650 5.823 15.489 1.00 86.75 89 ASN A C 1
ATOM 677 O O . ASN A 1 89 ? 3.244 5.468 14.476 1.00 86.75 89 ASN A O 1
ATOM 681 N N . LEU A 1 90 ? 2.196 7.074 15.638 1.00 88.75 90 LEU A N 1
ATOM 682 C CA . LEU A 1 90 ? 2.454 8.157 14.683 1.00 88.75 90 LEU A CA 1
ATOM 683 C C . LEU A 1 90 ? 3.852 8.770 14.826 1.00 88.75 90 LEU A C 1
ATOM 685 O O . LEU A 1 90 ? 4.293 9.463 13.914 1.00 88.75 90 LEU A O 1
ATOM 689 N N . LEU A 1 91 ? 4.552 8.554 15.945 1.00 88.88 91 LEU A N 1
ATOM 690 C CA . LEU A 1 91 ? 5.861 9.167 16.169 1.00 88.88 91 LEU A CA 1
ATOM 691 C C . LEU A 1 91 ? 6.909 8.711 15.133 1.00 88.88 91 LEU A C 1
ATOM 693 O O . LEU A 1 91 ? 7.548 9.587 14.550 1.00 88.88 91 LEU A O 1
ATOM 697 N N . PRO A 1 92 ? 7.060 7.404 14.821 1.00 88.75 92 PRO A N 1
ATOM 698 C CA . PRO A 1 92 ? 7.962 6.962 13.755 1.00 88.75 92 PRO A CA 1
ATOM 699 C C . PRO A 1 92 ? 7.611 7.558 12.387 1.00 88.75 92 PRO A C 1
ATOM 701 O O . PRO A 1 92 ? 8.509 7.932 11.636 1.00 88.75 92 PRO A O 1
ATOM 704 N N . VAL A 1 93 ? 6.313 7.702 12.087 1.00 90.75 93 VAL A N 1
ATOM 705 C CA . VAL A 1 93 ? 5.832 8.322 10.842 1.00 90.75 93 VAL A CA 1
ATOM 706 C C . VAL A 1 93 ? 6.279 9.775 10.778 1.00 90.75 93 VAL A C 1
ATOM 708 O O . VAL A 1 93 ? 6.971 10.153 9.841 1.00 90.75 93 VAL A O 1
ATOM 711 N N . ALA A 1 94 ? 5.986 10.560 11.817 1.00 90.94 94 ALA A N 1
ATOM 712 C CA . ALA A 1 94 ? 6.380 11.961 11.879 1.00 90.94 94 ALA A CA 1
ATOM 713 C C . ALA A 1 94 ? 7.901 12.134 11.736 1.00 90.94 94 ALA A C 1
ATOM 715 O O . ALA A 1 94 ? 8.347 12.980 10.964 1.00 90.94 94 ALA A O 1
ATOM 716 N N . ILE A 1 95 ? 8.710 11.310 12.413 1.00 89.19 95 ILE A N 1
ATOM 717 C CA . ILE A 1 95 ? 10.177 11.343 12.281 1.00 89.19 95 ILE A CA 1
ATOM 718 C C . ILE A 1 95 ? 10.600 11.100 10.825 1.00 89.19 95 ILE A C 1
ATOM 720 O O . ILE A 1 95 ? 11.430 11.843 10.297 1.00 89.19 95 ILE A O 1
ATOM 724 N N . ARG A 1 96 ? 10.013 10.100 10.155 1.00 90.19 96 ARG A N 1
ATOM 725 C CA . ARG A 1 96 ? 10.315 9.807 8.747 1.00 90.19 96 ARG A CA 1
ATOM 726 C C . ARG A 1 96 ? 9.885 10.915 7.796 1.00 90.19 96 ARG A C 1
ATOM 728 O O . ARG A 1 96 ? 10.641 11.231 6.887 1.00 90.19 96 ARG A O 1
ATOM 735 N N . GLU A 1 97 ? 8.750 11.562 8.027 1.00 90.88 97 GLU A N 1
ATOM 736 C CA . GLU A 1 97 ? 8.309 12.703 7.215 1.00 90.88 97 GLU A CA 1
ATOM 737 C C . GLU A 1 97 ? 9.296 13.875 7.282 1.00 90.88 97 GLU A C 1
ATOM 739 O O . GLU A 1 97 ? 9.627 14.470 6.254 1.00 90.88 97 GLU A O 1
ATOM 744 N N . HIS A 1 98 ? 9.809 14.178 8.480 1.00 89.88 98 HIS A N 1
ATOM 745 C CA . HIS A 1 98 ? 10.831 15.210 8.661 1.00 89.88 98 HIS A CA 1
ATOM 746 C C . HIS A 1 98 ? 12.144 14.806 7.989 1.00 89.88 98 HIS A C 1
ATOM 748 O O . HIS A 1 98 ? 12.738 15.613 7.276 1.00 89.88 98 HIS A O 1
ATOM 754 N N . TYR A 1 99 ? 12.576 13.555 8.176 1.00 89.81 99 TYR A N 1
ATOM 755 C CA . TYR A 1 99 ? 13.770 13.026 7.523 1.00 89.81 99 TYR A CA 1
ATOM 756 C C . TYR A 1 99 ? 13.666 13.148 6.000 1.00 89.81 99 TYR A C 1
ATOM 758 O O . TYR A 1 99 ? 14.544 13.732 5.376 1.00 89.81 99 TYR A O 1
ATOM 766 N N . ASN A 1 100 ? 12.554 12.704 5.413 1.00 91.19 100 ASN A N 1
ATOM 767 C CA . ASN A 1 100 ? 12.332 12.759 3.972 1.00 91.19 100 ASN A CA 1
ATOM 768 C C . ASN A 1 100 ? 12.336 14.192 3.436 1.00 91.19 100 ASN A C 1
ATOM 770 O O . ASN A 1 100 ? 12.902 14.465 2.378 1.00 91.19 100 ASN A O 1
ATOM 774 N N . LEU A 1 101 ? 11.749 15.130 4.175 1.00 90.50 101 LEU A N 1
ATOM 775 C CA . LEU A 1 101 ? 11.779 16.537 3.801 1.00 90.50 101 LEU A CA 1
ATOM 776 C C . LEU A 1 101 ? 13.207 17.097 3.786 1.00 90.50 101 LEU A C 1
ATOM 778 O O . LEU A 1 101 ? 13.586 17.781 2.836 1.00 90.50 101 LEU A O 1
ATOM 782 N N . LEU A 1 102 ? 14.013 16.768 4.797 1.00 90.00 102 LEU A N 1
ATOM 783 C CA . LEU A 1 102 ? 15.423 17.160 4.857 1.00 90.00 102 LEU A CA 1
ATOM 784 C C . LEU A 1 102 ? 16.250 16.481 3.755 1.00 90.00 102 LEU A C 1
ATOM 786 O O . LEU A 1 102 ? 17.093 17.129 3.139 1.00 90.00 102 LEU A O 1
ATOM 790 N N . THR A 1 103 ? 15.979 15.211 3.445 1.00 89.94 103 THR A N 1
ATOM 791 C CA . THR A 1 103 ? 16.626 14.493 2.337 1.00 89.94 103 THR A CA 1
ATOM 792 C C . THR A 1 103 ? 16.305 15.135 0.990 1.00 89.94 103 THR A C 1
ATOM 794 O O . THR A 1 103 ? 17.207 15.361 0.187 1.00 89.94 103 THR A O 1
ATOM 797 N N . ALA A 1 104 ? 15.036 15.468 0.742 1.00 89.62 104 ALA A N 1
ATOM 798 C CA . ALA A 1 104 ? 14.620 16.158 -0.475 1.00 89.62 104 ALA A CA 1
ATOM 799 C C . ALA A 1 104 ? 15.198 17.574 -0.564 1.00 89.62 104 ALA A C 1
ATOM 801 O O . ALA A 1 104 ? 15.508 18.037 -1.655 1.00 89.62 104 ALA A O 1
ATOM 802 N N . HIS A 1 105 ? 15.373 18.249 0.571 1.00 87.75 105 HIS A N 1
ATOM 803 C CA . HIS A 1 105 ? 16.037 19.545 0.614 1.00 87.75 105 HIS A CA 1
ATOM 804 C C . HIS A 1 105 ? 17.519 19.453 0.250 1.00 87.75 105 HIS A C 1
ATOM 806 O O . HIS A 1 105 ? 17.987 20.226 -0.580 1.00 87.75 105 HIS A O 1
ATOM 812 N N . ALA A 1 106 ? 18.238 18.475 0.803 1.00 87.56 106 ALA A N 1
ATOM 813 C CA . ALA A 1 106 ? 19.642 18.250 0.475 1.00 87.56 106 ALA A CA 1
ATOM 814 C C . ALA A 1 106 ? 19.846 17.776 -0.976 1.00 87.56 106 ALA A C 1
ATOM 816 O O . ALA A 1 106 ? 20.867 18.078 -1.590 1.00 87.56 106 ALA A O 1
ATOM 817 N N . ASN A 1 107 ? 18.885 17.032 -1.531 1.00 88.31 107 ASN A N 1
ATOM 818 C CA . ASN A 1 107 ? 18.938 16.530 -2.899 1.00 88.31 107 ASN A CA 1
ATOM 819 C C . ASN A 1 107 ? 17.550 16.544 -3.571 1.00 88.31 107 ASN A C 1
ATOM 821 O O . ASN A 1 107 ? 16.886 15.505 -3.626 1.00 88.31 107 ASN A O 1
ATOM 825 N N . PRO A 1 108 ? 17.125 17.673 -4.170 1.00 85.00 108 PRO A N 1
ATOM 826 C CA . PRO A 1 108 ? 15.816 17.772 -4.820 1.00 85.00 108 PRO A CA 1
ATOM 827 C C . PRO A 1 108 ? 15.610 16.779 -5.969 1.00 85.00 108 PRO A C 1
ATOM 829 O O . PRO A 1 108 ? 14.478 16.395 -6.260 1.00 85.00 108 PRO A O 1
ATOM 832 N N . SER A 1 109 ? 16.692 16.306 -6.603 1.00 87.06 109 SER A N 1
ATOM 833 C CA . SER A 1 109 ? 16.605 15.316 -7.684 1.00 87.06 109 SER A CA 1
ATOM 834 C C . SER A 1 109 ? 16.041 13.967 -7.222 1.00 87.06 109 SER A C 1
ATOM 836 O O . SER A 1 109 ? 15.525 13.213 -8.047 1.00 87.06 109 SER A O 1
ATOM 838 N N . ILE A 1 110 ? 16.046 13.683 -5.909 1.00 89.19 110 ILE A N 1
ATOM 839 C CA . ILE A 1 110 ? 15.445 12.468 -5.342 1.00 89.19 110 ILE A CA 1
ATOM 840 C C . ILE A 1 110 ? 13.930 12.393 -5.572 1.00 89.19 110 ILE A C 1
ATOM 842 O O . ILE A 1 110 ? 13.376 11.292 -5.586 1.00 89.19 110 ILE A O 1
ATOM 846 N N . LEU A 1 111 ? 13.278 13.543 -5.784 1.00 90.00 111 LEU A N 1
ATOM 847 C CA . LEU A 1 111 ? 11.851 13.659 -6.089 1.00 90.00 111 LEU A CA 1
ATOM 848 C C . LEU A 1 111 ? 11.524 13.308 -7.545 1.00 90.00 111 LEU A C 1
ATOM 850 O O . LEU A 1 111 ? 10.353 13.207 -7.905 1.00 90.00 111 LEU A O 1
ATOM 854 N N . LYS A 1 112 ? 12.536 13.116 -8.400 1.00 91.56 112 LYS A N 1
ATOM 855 C CA . LYS A 1 112 ? 12.317 12.687 -9.779 1.00 91.56 112 LYS A CA 1
ATOM 856 C C . LYS A 1 112 ? 11.647 11.312 -9.787 1.00 91.56 112 LYS A C 1
ATOM 858 O O . LYS A 1 112 ? 12.132 10.363 -9.168 1.00 91.56 112 LYS A O 1
ATOM 863 N N . HIS A 1 113 ? 10.547 11.212 -10.525 1.00 94.06 113 HIS A N 1
ATOM 864 C CA . HIS A 1 113 ? 9.854 9.946 -10.722 1.00 94.06 113 HIS A CA 1
ATOM 865 C C . HIS A 1 113 ? 10.723 8.928 -11.479 1.00 94.06 113 HIS A C 1
ATOM 867 O O . HIS A 1 113 ? 11.536 9.323 -12.325 1.00 94.06 113 HIS A O 1
ATOM 873 N N . PRO A 1 114 ? 10.529 7.622 -11.220 1.00 96.06 114 PRO A N 1
ATOM 874 C CA . PRO A 1 114 ? 11.077 6.562 -12.054 1.00 96.06 114 PRO A CA 1
ATOM 875 C C . PRO A 1 114 ? 10.691 6.740 -13.524 1.00 96.06 114 PRO A C 1
ATOM 877 O O . PRO A 1 114 ? 9.615 7.247 -13.846 1.00 96.06 114 PRO A O 1
ATOM 880 N N . THR A 1 115 ? 11.567 6.298 -14.423 1.00 97.06 115 THR A N 1
ATOM 881 C CA . THR A 1 115 ? 11.303 6.351 -15.866 1.00 97.06 115 THR A CA 1
ATOM 882 C C . THR A 1 115 ? 10.348 5.230 -16.262 1.00 97.06 115 THR A C 1
ATOM 884 O O . THR A 1 115 ? 10.591 4.074 -15.919 1.00 97.06 115 THR A O 1
ATOM 887 N N . VAL A 1 116 ? 9.302 5.542 -17.030 1.00 97.31 116 VAL A N 1
ATOM 888 C CA . VAL A 1 116 ? 8.353 4.540 -17.536 1.00 97.31 116 VAL A CA 1
ATOM 889 C C . VAL A 1 116 ? 8.479 4.389 -19.049 1.00 97.31 116 VAL A C 1
ATOM 891 O O . VAL A 1 116 ? 8.253 5.334 -19.804 1.00 97.31 116 VAL A O 1
ATOM 894 N N . VAL A 1 117 ? 8.814 3.179 -19.498 1.00 97.06 117 VAL A N 1
ATOM 895 C CA . VAL A 1 117 ? 8.811 2.799 -20.916 1.00 97.06 117 VAL A CA 1
ATOM 896 C C . VAL A 1 117 ? 7.434 2.242 -21.279 1.00 97.06 117 VAL A C 1
ATOM 898 O O . VAL A 1 117 ? 7.006 1.222 -20.745 1.00 97.06 117 VAL A O 1
ATOM 901 N N . LYS A 1 118 ? 6.734 2.923 -22.188 1.00 96.38 118 LYS A N 1
ATOM 902 C CA . LYS A 1 118 ? 5.332 2.650 -22.537 1.00 96.38 118 LYS A CA 1
ATOM 903 C C . LYS A 1 118 ? 5.214 1.781 -23.787 1.00 96.38 118 LYS A C 1
ATOM 905 O O . LYS A 1 118 ? 5.964 1.966 -24.739 1.00 96.38 118 LYS A O 1
ATOM 910 N N . GLY A 1 119 ? 4.225 0.891 -23.803 1.00 92.25 119 GLY A N 1
ATOM 911 C CA . GLY A 1 119 ? 3.862 0.053 -24.951 1.00 92.25 119 GLY A CA 1
ATOM 912 C C . GLY A 1 119 ? 4.711 -1.208 -25.129 1.00 92.25 119 GLY A C 1
ATOM 913 O O . GLY A 1 119 ? 4.490 -1.954 -26.074 1.00 92.25 119 GLY A O 1
ATOM 914 N N . LEU A 1 120 ? 5.655 -1.474 -24.226 1.00 89.75 120 LEU A N 1
ATOM 915 C CA . LEU A 1 120 ? 6.583 -2.597 -24.320 1.00 89.75 120 LEU A CA 1
ATOM 916 C C . LEU A 1 120 ? 6.795 -3.200 -22.939 1.00 89.75 120 LEU A C 1
ATOM 918 O O . LEU A 1 120 ? 6.994 -2.462 -21.981 1.00 89.75 120 LEU A O 1
ATOM 922 N N . LEU A 1 121 ? 6.829 -4.528 -22.855 1.00 90.31 121 LEU A N 1
ATOM 923 C CA . LEU A 1 121 ? 7.325 -5.245 -21.685 1.00 90.31 121 LEU A CA 1
ATOM 924 C C . LEU A 1 121 ? 8.551 -6.050 -22.102 1.00 90.31 121 LEU A C 1
ATOM 926 O O . LEU A 1 121 ? 8.506 -6.812 -23.064 1.00 90.31 121 LEU A O 1
ATOM 930 N N . LEU A 1 122 ? 9.653 -5.870 -21.382 1.00 86.81 122 LEU A N 1
ATOM 931 C CA . LEU A 1 122 ? 10.887 -6.608 -21.624 1.00 86.81 122 LEU A CA 1
ATOM 932 C C . LEU A 1 122 ? 11.010 -7.757 -20.635 1.00 86.81 122 LEU A C 1
ATOM 934 O O . LEU A 1 122 ? 10.673 -7.604 -19.463 1.00 86.81 122 LEU A O 1
ATOM 938 N N . HIS A 1 123 ? 11.540 -8.891 -21.084 1.00 86.69 123 HIS A N 1
ATOM 939 C CA . HIS A 1 123 ? 12.016 -9.929 -20.177 1.00 86.69 123 HIS A CA 1
ATOM 940 C C . HIS A 1 123 ? 13.447 -9.597 -19.728 1.00 86.69 123 HIS A C 1
ATOM 942 O O . HIS A 1 123 ? 14.302 -9.285 -20.551 1.00 86.69 123 HIS A O 1
ATOM 948 N N . GLN A 1 124 ? 13.710 -9.681 -18.425 1.00 89.62 124 GLN A N 1
ATOM 949 C CA . GLN A 1 124 ? 15.022 -9.454 -17.805 1.00 89.62 124 GLN A CA 1
ATOM 950 C C . GLN A 1 124 ? 15.308 -10.477 -16.689 1.00 89.62 124 GLN A C 1
ATOM 952 O O . GLN A 1 124 ? 14.404 -10.834 -15.936 1.00 89.62 124 GLN A O 1
ATOM 957 N N . PRO A 1 125 ? 16.532 -10.988 -16.523 1.00 86.12 125 PRO A N 1
ATOM 958 C CA . PRO A 1 125 ? 16.826 -11.901 -15.417 1.00 86.12 125 PRO A CA 1
ATOM 959 C C . PRO A 1 125 ? 16.580 -11.240 -14.045 1.00 86.12 125 PRO A C 1
ATOM 961 O O . PRO A 1 125 ? 16.669 -10.024 -13.919 1.00 86.12 125 PRO A O 1
ATOM 964 N N . GLY A 1 126 ? 16.275 -12.047 -13.022 1.00 88.12 126 GLY A N 1
ATOM 965 C CA . GLY A 1 126 ? 16.123 -11.582 -11.634 1.00 88.12 126 GLY A CA 1
ATOM 966 C C . GLY A 1 126 ? 14.677 -11.404 -11.138 1.00 88.12 126 GLY A C 1
ATOM 967 O O . GLY A 1 126 ? 13.734 -11.844 -11.816 1.00 88.12 126 GLY A O 1
ATOM 968 N N . PRO A 1 127 ? 14.514 -10.821 -9.929 1.00 91.88 127 PRO A N 1
ATOM 969 C CA . PRO A 1 127 ? 13.215 -10.524 -9.332 1.00 91.88 127 PRO A CA 1
ATOM 970 C C . PRO A 1 127 ? 12.396 -9.580 -10.209 1.00 91.88 127 PRO A C 1
ATOM 972 O O . PRO A 1 127 ? 12.938 -8.710 -10.888 1.00 91.88 127 PRO A O 1
ATOM 975 N N . MET A 1 128 ? 11.078 -9.753 -10.195 1.00 93.88 128 MET A N 1
ATOM 976 C CA . MET A 1 128 ? 10.168 -8.941 -10.994 1.00 93.88 128 MET A CA 1
ATOM 977 C C . MET A 1 128 ? 9.011 -8.470 -10.133 1.00 93.88 128 MET A C 1
ATOM 979 O O . MET A 1 128 ? 8.302 -9.288 -9.544 1.00 93.88 128 MET A O 1
ATOM 983 N N . VAL A 1 129 ? 8.795 -7.160 -10.125 1.00 96.62 129 VAL A N 1
ATOM 984 C CA . VAL A 1 129 ? 7.537 -6.574 -9.678 1.00 96.62 129 VAL A CA 1
ATOM 985 C C . VAL A 1 129 ? 6.576 -6.518 -10.847 1.00 96.62 129 VAL A C 1
ATOM 987 O O . VAL A 1 129 ? 6.988 -6.176 -11.955 1.00 96.62 129 VAL A O 1
ATOM 990 N N . PHE A 1 130 ? 5.304 -6.799 -10.596 1.00 95.75 130 PHE A N 1
ATOM 991 C CA . PHE A 1 130 ? 4.231 -6.466 -11.521 1.00 95.75 130 PHE A CA 1
ATOM 992 C C . PHE A 1 130 ? 3.041 -5.860 -10.777 1.00 95.75 130 PHE A C 1
ATOM 994 O O . PHE A 1 130 ? 2.920 -5.995 -9.557 1.00 95.75 130 PHE A O 1
ATOM 1001 N N . ASP A 1 131 ? 2.188 -5.194 -11.542 1.00 97.19 131 ASP A N 1
ATOM 1002 C CA . ASP A 1 131 ? 0.934 -4.605 -11.088 1.00 97.19 131 ASP A CA 1
ATOM 1003 C C . ASP A 1 131 ? -0.061 -4.618 -12.253 1.00 97.19 131 ASP A C 1
ATOM 1005 O O . ASP A 1 131 ? 0.322 -4.385 -13.411 1.00 97.19 131 ASP A O 1
ATOM 1009 N N . LEU A 1 132 ? -1.325 -4.916 -11.962 1.00 96.88 132 LEU A N 1
ATOM 1010 C CA . LEU A 1 132 ? -2.396 -4.948 -12.950 1.00 96.88 132 LEU A CA 1
ATOM 1011 C C . LEU A 1 132 ? -3.352 -3.777 -12.752 1.00 96.88 132 LEU A C 1
ATOM 1013 O O . LEU A 1 132 ? -3.794 -3.489 -11.647 1.00 96.88 132 LEU A O 1
ATOM 1017 N N . GLU A 1 133 ? -3.793 -3.197 -13.861 1.00 96.94 133 GLU A N 1
ATOM 1018 C CA . GLU A 1 133 ? -4.993 -2.367 -13.885 1.00 96.94 133 GLU A CA 1
ATOM 1019 C C . GLU A 1 133 ? -6.102 -3.126 -14.593 1.00 96.94 133 GLU A C 1
ATOM 1021 O O . GLU A 1 133 ? -5.860 -3.841 -15.570 1.00 96.94 133 GLU A O 1
ATOM 1026 N N . TRP A 1 134 ? -7.332 -2.969 -14.118 1.00 96.75 134 TRP A N 1
ATOM 1027 C CA . TRP A 1 134 ? -8.490 -3.635 -14.702 1.00 96.75 134 TRP A CA 1
ATOM 1028 C C . TRP A 1 134 ? -9.754 -2.790 -14.587 1.00 96.75 134 TRP A C 1
ATOM 1030 O O . TRP A 1 134 ? -9.920 -1.973 -13.674 1.00 96.75 134 TRP A O 1
ATOM 1040 N N . ASP A 1 135 ? -10.699 -3.031 -15.492 1.00 95.75 135 ASP A N 1
ATOM 1041 C CA . ASP A 1 135 ? -12.026 -2.438 -15.392 1.00 95.75 135 ASP A CA 1
ATOM 1042 C C . ASP A 1 135 ? -12.790 -3.042 -14.204 1.00 95.75 135 ASP A C 1
ATOM 1044 O O . ASP A 1 135 ? -12.870 -4.256 -14.009 1.00 95.75 135 ASP A O 1
ATOM 1048 N N . ARG A 1 136 ? -13.381 -2.193 -13.360 1.00 93.31 136 ARG A N 1
ATOM 1049 C CA . ARG A 1 136 ? -14.009 -2.653 -12.112 1.00 93.31 136 ARG A CA 1
ATOM 1050 C C . ARG A 1 136 ? -15.289 -3.459 -12.327 1.00 93.31 136 ARG A C 1
ATOM 1052 O O . ARG A 1 136 ? -15.635 -4.219 -11.416 1.00 93.31 136 ARG A O 1
ATOM 1059 N N . LYS A 1 137 ? -15.982 -3.282 -13.454 1.00 94.00 137 LYS A N 1
ATOM 1060 C CA . LYS A 1 137 ? -17.244 -3.952 -13.787 1.00 94.00 137 LYS A CA 1
ATOM 1061 C C . LYS A 1 137 ? -16.978 -5.270 -14.508 1.00 94.00 137 LYS A C 1
ATOM 1063 O O . LYS A 1 137 ? -17.434 -6.305 -14.030 1.00 94.00 137 LYS A O 1
ATOM 1068 N N . THR A 1 138 ? -16.221 -5.238 -15.603 1.00 94.38 138 THR A N 1
ATOM 1069 C CA . THR A 1 138 ? -15.926 -6.416 -16.436 1.00 94.38 138 THR A CA 1
ATOM 1070 C C . THR A 1 138 ? -14.825 -7.285 -15.833 1.00 94.38 138 THR A C 1
ATOM 1072 O O . THR A 1 138 ? -14.813 -8.496 -16.040 1.00 94.38 138 THR A O 1
ATOM 1075 N N . LYS A 1 139 ? -13.943 -6.689 -15.014 1.00 92.69 139 LYS A N 1
ATOM 1076 C CA . LYS A 1 139 ? -12.713 -7.306 -14.482 1.00 92.69 139 LYS A CA 1
ATOM 1077 C C . LYS A 1 139 ? -11.713 -7.700 -15.571 1.00 92.69 139 LYS A C 1
ATOM 1079 O O . LYS A 1 139 ? -10.826 -8.515 -15.320 1.00 92.69 139 LYS A O 1
ATOM 1084 N N . GLU A 1 140 ? -11.846 -7.123 -16.760 1.00 94.12 140 GLU A N 1
ATOM 1085 C CA . GLU A 1 140 ? -10.860 -7.263 -17.826 1.00 94.12 140 GLU A CA 1
ATOM 1086 C C . GLU A 1 140 ? -9.618 -6.444 -17.487 1.00 94.12 140 GLU A C 1
ATOM 1088 O O . GLU A 1 140 ? -9.726 -5.289 -17.069 1.00 94.12 140 GLU A O 1
ATOM 1093 N N . ILE A 1 141 ? -8.443 -7.053 -17.653 1.00 95.56 141 ILE A N 1
ATOM 1094 C CA . ILE A 1 141 ? -7.164 -6.357 -17.482 1.00 95.56 141 ILE A CA 1
ATOM 1095 C C . ILE A 1 141 ? -7.063 -5.306 -18.587 1.00 95.56 141 ILE A C 1
ATOM 1097 O O . ILE A 1 141 ? -7.300 -5.614 -19.751 1.00 95.56 141 ILE A O 1
ATOM 1101 N N . THR A 1 142 ? -6.709 -4.080 -18.221 1.00 96.25 142 THR A N 1
ATOM 1102 C CA . THR A 1 142 ? -6.564 -2.947 -19.140 1.00 96.25 142 THR A CA 1
ATOM 1103 C C . THR A 1 142 ? -5.109 -2.541 -19.312 1.00 96.25 142 THR A C 1
ATOM 1105 O O . THR A 1 142 ? -4.721 -2.158 -20.409 1.00 96.25 142 THR A O 1
ATOM 1108 N N . CYS A 1 143 ? -4.289 -2.647 -18.265 1.00 96.75 143 CYS A N 1
ATOM 1109 C CA . CYS A 1 143 ? -2.863 -2.335 -18.306 1.00 96.75 143 CYS A CA 1
ATOM 1110 C C . CYS A 1 143 ? -2.079 -3.344 -17.469 1.00 96.75 143 CYS A C 1
ATOM 1112 O O . CYS A 1 143 ? -2.552 -3.818 -16.436 1.00 96.75 143 CYS A O 1
ATOM 1114 N N . ILE A 1 144 ? -0.874 -3.663 -17.933 1.00 96.88 144 ILE A N 1
ATOM 1115 C CA . ILE A 1 144 ? 0.087 -4.487 -17.205 1.00 96.88 144 ILE A CA 1
ATOM 1116 C C . ILE A 1 144 ? 1.378 -3.695 -17.074 1.00 96.88 144 ILE A C 1
ATOM 1118 O O . ILE A 1 144 ? 1.906 -3.202 -18.076 1.00 96.88 144 ILE A O 1
ATOM 1122 N N . GLY A 1 145 ? 1.890 -3.630 -15.851 1.00 97.06 145 GLY A N 1
ATOM 1123 C CA . GLY A 1 145 ? 3.145 -2.983 -15.510 1.00 97.06 145 GLY A CA 1
ATOM 1124 C C . GLY A 1 145 ? 4.130 -4.000 -14.971 1.00 97.06 145 GLY A C 1
ATOM 1125 O O . GLY A 1 145 ? 3.737 -4.961 -14.308 1.00 97.06 145 GLY A O 1
ATOM 1126 N N . VAL A 1 146 ? 5.415 -3.790 -15.250 1.00 96.75 146 VAL A N 1
ATOM 1127 C CA . VAL A 1 146 ? 6.507 -4.539 -14.628 1.00 96.75 146 VAL A CA 1
ATOM 1128 C C . VAL A 1 146 ? 7.681 -3.629 -14.292 1.00 96.75 146 VAL A C 1
ATOM 1130 O O . VAL A 1 146 ? 7.958 -2.649 -14.987 1.00 96.75 146 VAL A O 1
ATOM 1133 N N . ALA A 1 147 ? 8.423 -3.991 -13.253 1.00 97.12 147 ALA A N 1
ATOM 1134 C CA . ALA A 1 147 ? 9.707 -3.388 -12.930 1.00 97.12 147 ALA A CA 1
ATOM 1135 C C . ALA A 1 147 ? 10.714 -4.458 -12.502 1.00 97.12 147 ALA A C 1
ATOM 1137 O O . ALA A 1 147 ? 10.363 -5.455 -11.868 1.00 97.12 147 ALA A O 1
ATOM 1138 N N . TYR A 1 148 ? 11.971 -4.210 -12.854 1.00 95.75 148 TYR A N 1
ATOM 1139 C CA . TYR A 1 148 ? 13.133 -5.027 -12.487 1.00 95.75 148 TYR A CA 1
ATOM 1140 C C . TYR A 1 148 ? 14.143 -4.234 -11.653 1.00 95.75 148 TYR A C 1
ATOM 1142 O O . TYR A 1 148 ? 15.167 -4.765 -11.244 1.00 95.75 148 TYR A O 1
ATOM 1150 N N . GLU A 1 149 ? 13.864 -2.949 -11.444 1.00 96.50 149 GLU A N 1
ATOM 1151 C CA . GLU A 1 149 ? 14.682 -2.011 -10.694 1.00 96.50 149 GLU A CA 1
ATOM 1152 C C . GLU A 1 149 ? 13.810 -0.843 -10.213 1.00 96.50 149 GLU A C 1
ATOM 1154 O O . GLU A 1 149 ? 12.720 -0.593 -10.735 1.00 96.50 149 GLU A O 1
ATOM 1159 N N . SER A 1 150 ? 14.292 -0.093 -9.224 1.00 96.62 150 SER A N 1
ATOM 1160 C CA . SER A 1 150 ? 13.553 1.022 -8.619 1.00 96.62 150 SER A CA 1
ATOM 1161 C 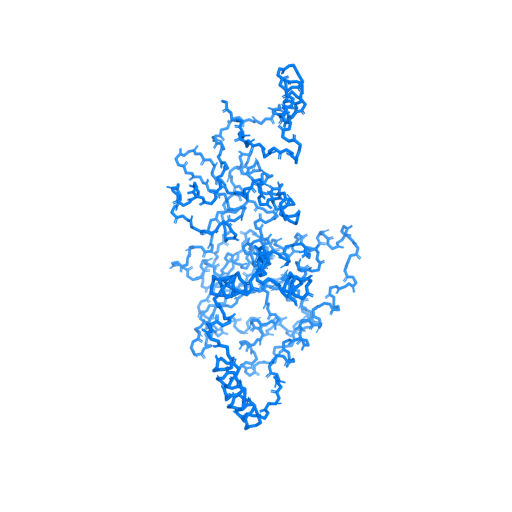C . SER A 1 150 ? 13.519 2.296 -9.473 1.00 96.62 150 SER A C 1
ATOM 1163 O O . SER A 1 150 ? 12.659 3.158 -9.279 1.00 96.62 150 SER A O 1
ATOM 1165 N N . ALA A 1 151 ? 14.448 2.443 -10.420 1.00 96.62 151 ALA A N 1
ATOM 1166 C CA . ALA A 1 151 ? 14.579 3.641 -11.250 1.00 96.62 151 ALA A CA 1
ATOM 1167 C C . ALA A 1 151 ? 13.783 3.576 -12.565 1.00 96.62 151 ALA A C 1
ATOM 1169 O O . ALA A 1 151 ? 13.592 4.612 -13.215 1.00 96.62 151 ALA A O 1
ATOM 1170 N N . LYS A 1 152 ? 13.324 2.385 -12.966 1.00 97.31 152 LYS A N 1
ATOM 1171 C CA . LYS A 1 152 ? 12.720 2.154 -14.278 1.00 97.31 152 LYS A CA 1
ATOM 1172 C C . LYS A 1 152 ? 11.635 1.086 -14.237 1.00 97.31 152 LYS A C 1
ATOM 1174 O O . LYS A 1 152 ? 11.797 0.028 -13.637 1.00 97.31 152 LYS A O 1
ATOM 1179 N N . ALA A 1 153 ? 10.563 1.343 -14.972 1.00 97.62 153 ALA A N 1
ATOM 1180 C CA . ALA A 1 153 ? 9.490 0.394 -15.203 1.00 97.62 153 ALA A CA 1
ATOM 1181 C C . ALA A 1 153 ? 9.057 0.374 -16.667 1.00 97.62 153 ALA A C 1
ATOM 1183 O O . ALA A 1 153 ? 9.426 1.228 -17.480 1.00 97.62 153 ALA A O 1
ATOM 1184 N N . TYR A 1 154 ? 8.248 -0.627 -16.975 1.00 97.38 154 TYR A N 1
ATOM 1185 C CA . TYR A 1 154 ? 7.680 -0.898 -18.280 1.00 97.38 154 TYR A CA 1
ATOM 1186 C C . TYR A 1 154 ? 6.178 -1.100 -18.114 1.00 97.38 154 TYR A C 1
ATOM 1188 O O . TYR A 1 154 ? 5.755 -1.731 -17.148 1.00 97.38 154 TYR A O 1
ATOM 1196 N N . SER A 1 155 ? 5.370 -0.588 -19.032 1.00 97.12 155 SER A N 1
ATOM 1197 C CA . SER A 1 155 ? 3.919 -0.781 -18.988 1.00 97.12 155 SER A CA 1
ATOM 1198 C C . SER A 1 155 ? 3.316 -0.846 -20.381 1.00 97.12 155 SER A C 1
ATOM 1200 O O . SER A 1 155 ? 3.812 -0.223 -21.322 1.00 97.12 155 SER A O 1
ATOM 1202 N N . THR A 1 156 ? 2.244 -1.620 -20.543 1.00 97.25 156 THR A N 1
ATOM 1203 C CA . THR A 1 156 ? 1.599 -1.813 -21.847 1.00 97.25 156 THR A CA 1
ATOM 1204 C C . THR A 1 156 ? 0.088 -2.002 -21.745 1.00 97.25 156 THR A C 1
ATOM 1206 O O . THR A 1 156 ? -0.419 -2.571 -20.779 1.00 97.25 156 THR A O 1
ATOM 1209 N N . TYR A 1 157 ? -0.613 -1.573 -22.800 1.00 96.81 157 TYR A N 1
ATOM 1210 C CA . TYR A 1 157 ? -2.007 -1.936 -23.074 1.00 96.81 157 TYR A CA 1
ATOM 1211 C C . TYR A 1 157 ? -2.125 -3.244 -23.873 1.00 96.81 157 TYR A C 1
ATOM 1213 O O . TYR A 1 157 ? -3.229 -3.752 -24.049 1.00 96.81 157 TYR A O 1
ATOM 1221 N N . SER A 1 158 ? -1.012 -3.810 -24.364 1.00 93.50 158 SER A N 1
ATOM 1222 C CA . SER A 1 158 ? -1.017 -5.136 -24.997 1.00 93.50 158 SER A CA 1
ATOM 1223 C C . SER A 1 158 ? -1.147 -6.222 -23.928 1.00 93.50 158 SER A C 1
ATOM 1225 O O . SER A 1 158 ? -0.175 -6.839 -23.487 1.00 93.50 158 SER A O 1
ATOM 1227 N N . VAL A 1 159 ? -2.379 -6.418 -23.461 1.00 88.75 159 VAL A N 1
ATOM 1228 C CA . VAL A 1 159 ? -2.716 -7.352 -22.380 1.00 88.75 159 VAL A CA 1
ATOM 1229 C C . VAL A 1 159 ? -2.361 -8.786 -22.762 1.00 88.75 159 VAL A C 1
ATOM 1231 O O . VAL A 1 159 ? -1.903 -9.543 -21.910 1.00 88.75 159 VAL A O 1
ATOM 1234 N N . THR A 1 160 ? -2.524 -9.164 -24.032 1.00 88.88 160 THR A N 1
ATOM 1235 C CA . THR A 1 160 ? -2.161 -10.498 -24.529 1.00 88.88 160 THR A CA 1
ATOM 1236 C C . THR A 1 160 ? -0.665 -10.761 -24.374 1.00 88.88 160 THR A C 1
ATOM 1238 O O . THR A 1 160 ? -0.286 -11.750 -23.743 1.00 88.88 160 THR A O 1
ATOM 1241 N N . ASP A 1 161 ? 0.182 -9.851 -24.863 1.00 86.00 161 ASP A N 1
ATOM 1242 C CA . ASP A 1 161 ? 1.640 -10.000 -24.779 1.00 86.00 161 ASP A CA 1
ATOM 1243 C C . ASP A 1 161 ? 2.118 -9.955 -23.326 1.00 86.00 161 ASP A C 1
ATOM 1245 O O . ASP A 1 161 ? 2.925 -10.782 -22.896 1.00 86.00 161 ASP A O 1
ATOM 1249 N N . GLY A 1 162 ? 1.569 -9.032 -22.529 1.00 87.19 162 GLY A N 1
ATOM 1250 C CA . GLY A 1 162 ? 1.908 -8.935 -21.114 1.00 87.19 162 GLY A CA 1
ATOM 1251 C C . GLY A 1 162 ? 1.489 -10.158 -20.312 1.00 87.19 162 GLY A C 1
ATOM 1252 O O . GLY A 1 162 ? 2.261 -10.641 -19.485 1.00 87.19 162 GLY A O 1
ATOM 1253 N N . ARG A 1 163 ? 0.327 -10.746 -20.605 1.00 88.56 163 ARG A N 1
ATOM 1254 C CA . ARG A 1 163 ? -0.082 -12.020 -20.004 1.00 88.56 163 ARG A CA 1
ATOM 1255 C C . ARG A 1 163 ? 0.818 -13.177 -20.413 1.00 88.56 163 ARG A C 1
ATOM 1257 O O . ARG A 1 163 ? 1.061 -14.042 -19.571 1.00 88.56 163 ARG A O 1
ATOM 1264 N N . GLY A 1 164 ? 1.292 -13.200 -21.659 1.00 87.12 164 GLY A N 1
ATOM 1265 C CA . GLY A 1 164 ? 2.282 -14.171 -22.128 1.00 87.12 164 GLY A CA 1
ATOM 1266 C C . GLY A 1 164 ? 3.585 -14.065 -21.334 1.00 87.12 164 GLY A C 1
ATOM 1267 O O . GLY A 1 164 ? 4.082 -15.065 -20.819 1.00 87.12 164 GLY A O 1
ATOM 1268 N N . LEU A 1 165 ? 4.078 -12.840 -21.127 1.00 86.19 165 LEU A N 1
ATOM 1269 C CA . LEU A 1 165 ? 5.255 -12.585 -20.296 1.00 86.19 165 LEU A CA 1
ATO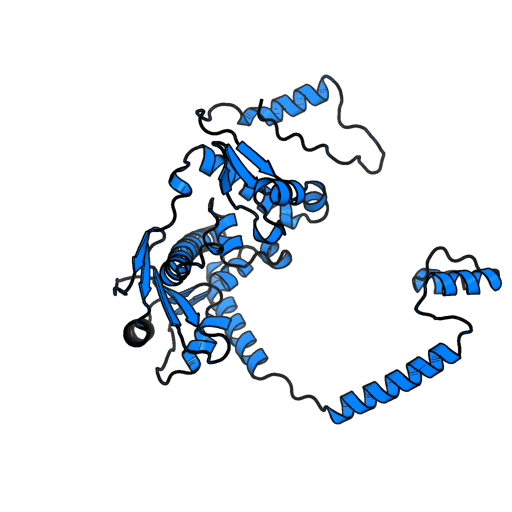M 1270 C C . LEU A 1 165 ? 5.046 -13.035 -18.844 1.00 86.19 165 LEU A C 1
ATOM 1272 O O . LEU A 1 165 ? 5.912 -13.716 -18.295 1.00 86.19 165 LEU A O 1
ATOM 1276 N N . LEU A 1 166 ? 3.907 -12.698 -18.228 1.00 86.31 166 LEU A N 1
ATOM 1277 C CA . LEU A 1 166 ? 3.592 -13.126 -16.861 1.00 86.31 166 LEU A CA 1
ATOM 1278 C C . LEU A 1 166 ? 3.490 -14.653 -16.755 1.00 86.31 166 LEU A C 1
ATOM 1280 O O . LEU A 1 166 ? 4.013 -15.228 -15.806 1.00 86.31 166 LEU A O 1
ATOM 1284 N N . ALA A 1 167 ? 2.871 -15.325 -17.730 1.00 84.38 167 ALA A N 1
ATOM 1285 C CA . ALA A 1 167 ? 2.761 -16.784 -17.741 1.00 84.38 167 ALA A CA 1
ATOM 1286 C C . ALA A 1 167 ? 4.142 -17.451 -17.784 1.00 84.38 167 ALA A C 1
ATOM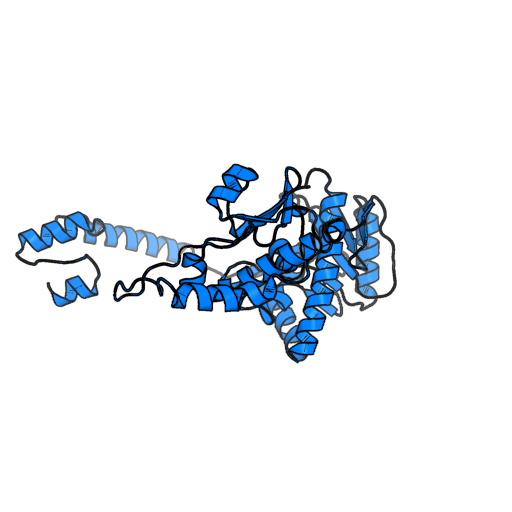 1288 O O . ALA A 1 167 ? 4.425 -18.299 -16.940 1.00 84.38 167 ALA A O 1
ATOM 1289 N N . ASN A 1 168 ? 5.016 -16.991 -18.685 1.00 81.38 168 ASN A N 1
ATOM 1290 C CA . ASN A 1 168 ? 6.387 -17.494 -18.802 1.00 81.38 168 ASN A CA 1
ATOM 1291 C C . ASN A 1 168 ? 7.187 -17.261 -17.508 1.00 81.38 168 ASN A C 1
ATOM 1293 O O . ASN A 1 168 ? 7.916 -18.126 -17.033 1.00 81.38 168 ASN A O 1
ATOM 1297 N N . ARG A 1 169 ? 7.011 -16.100 -16.871 1.00 78.88 169 ARG A N 1
ATOM 1298 C CA . ARG A 1 169 ? 7.673 -15.789 -15.595 1.00 78.88 169 ARG A CA 1
ATOM 1299 C C . ARG A 1 169 ? 7.241 -16.686 -14.452 1.00 78.88 169 ARG A C 1
ATOM 1301 O O . ARG A 1 169 ? 8.063 -17.050 -13.614 1.00 78.88 169 ARG A O 1
ATOM 1308 N N . LEU A 1 170 ? 5.954 -16.997 -14.409 1.00 75.00 170 LEU A N 1
ATOM 1309 C CA . LEU A 1 170 ? 5.361 -17.814 -13.364 1.00 75.00 170 LEU A CA 1
ATOM 1310 C C . LEU A 1 170 ? 5.752 -19.287 -13.515 1.00 75.00 170 LEU A C 1
ATOM 1312 O O . LEU A 1 170 ? 5.919 -19.959 -12.498 1.00 75.00 170 LEU A O 1
ATOM 1316 N N . SER A 1 171 ? 5.978 -19.768 -14.744 1.00 72.81 171 SER A N 1
ATOM 1317 C CA . SER A 1 171 ? 6.527 -21.108 -14.988 1.00 72.81 171 SER A CA 1
ATOM 1318 C C . SER A 1 171 ? 8.008 -21.240 -14.623 1.00 72.81 171 SER A C 1
ATOM 1320 O O . SER A 1 171 ? 8.424 -22.307 -14.179 1.00 72.81 171 SER A O 1
ATOM 1322 N N . ASP A 1 172 ? 8.793 -20.164 -14.716 1.00 73.94 172 ASP A N 1
ATOM 1323 C CA . ASP A 1 172 ? 10.241 -20.184 -14.446 1.00 73.94 172 ASP A CA 1
ATOM 1324 C C . ASP A 1 172 ? 10.609 -20.296 -12.949 1.00 73.94 172 ASP A C 1
ATOM 1326 O O . ASP A 1 172 ? 11.777 -20.159 -12.585 1.00 73.94 172 ASP A O 1
ATOM 1330 N N . SER A 1 173 ? 9.636 -20.505 -12.052 1.00 64.44 173 SER A N 1
ATOM 1331 C CA . SER A 1 173 ? 9.836 -20.561 -10.590 1.00 64.44 173 SER A CA 1
ATOM 1332 C C . SER A 1 173 ? 10.540 -19.331 -9.996 1.00 64.44 173 SER A C 1
ATOM 1334 O O . SER A 1 173 ? 11.197 -19.412 -8.958 1.00 64.44 173 SER A O 1
ATOM 1336 N N . ARG A 1 174 ? 10.408 -18.168 -10.642 1.00 77.50 174 ARG A N 1
ATOM 1337 C CA . ARG A 1 174 ? 11.024 -16.918 -10.179 1.00 77.50 174 ARG A CA 1
ATOM 1338 C C . ARG A 1 174 ? 10.182 -16.247 -9.096 1.00 77.50 174 ARG A C 1
ATOM 1340 O O . ARG A 1 174 ? 8.961 -16.393 -9.059 1.00 77.50 174 ARG A O 1
ATOM 1347 N N . LEU A 1 175 ? 10.856 -15.483 -8.234 1.00 88.50 175 LEU A N 1
ATOM 1348 C CA . LEU A 1 175 ? 10.207 -14.646 -7.230 1.00 88.50 175 LEU A CA 1
ATOM 1349 C C . LEU A 1 175 ? 9.347 -13.581 -7.914 1.00 88.50 175 LEU A C 1
ATOM 1351 O O . LEU A 1 175 ? 9.857 -12.747 -8.667 1.00 88.50 175 LEU A O 1
ATOM 1355 N N . LEU A 1 176 ? 8.054 -13.611 -7.611 1.00 90.06 176 LEU A N 1
ATOM 1356 C CA . LEU A 1 176 ? 7.090 -12.629 -8.072 1.00 90.06 176 LEU A CA 1
ATOM 1357 C C . LEU A 1 176 ? 6.797 -11.636 -6.952 1.00 90.06 176 LEU A C 1
ATOM 1359 O O . LEU A 1 176 ? 6.368 -12.030 -5.869 1.00 90.06 176 LEU A O 1
ATOM 1363 N N . ILE A 1 177 ? 7.001 -10.355 -7.218 1.00 96.31 177 ILE A N 1
ATOM 1364 C CA . ILE A 1 177 ? 6.813 -9.294 -6.238 1.00 96.31 177 ILE A CA 1
ATOM 1365 C C . ILE A 1 177 ? 5.595 -8.467 -6.644 1.00 96.31 177 ILE A C 1
ATOM 1367 O O . ILE A 1 177 ? 5.368 -8.197 -7.823 1.00 96.31 177 ILE A O 1
ATOM 1371 N N . GLY A 1 178 ? 4.833 -8.010 -5.663 1.00 97.44 178 GLY A N 1
ATOM 1372 C CA . GLY A 1 178 ? 3.992 -6.844 -5.868 1.00 97.44 178 GLY A CA 1
ATOM 1373 C C . GLY A 1 178 ? 3.323 -6.394 -4.577 1.00 97.44 178 GLY A C 1
ATOM 1374 O O . GLY A 1 178 ? 3.694 -6.839 -3.495 1.00 97.44 178 GLY A O 1
ATOM 1375 N N . HIS A 1 179 ? 2.348 -5.494 -4.674 1.00 98.31 179 HIS A N 1
ATOM 1376 C CA . HIS A 1 179 ? 1.724 -4.885 -3.505 1.00 98.31 179 HIS A CA 1
ATOM 1377 C C . HIS A 1 179 ? 0.263 -5.306 -3.416 1.00 98.31 179 HIS A C 1
ATOM 1379 O O . HIS A 1 179 ? -0.529 -4.917 -4.262 1.00 98.31 179 HIS A O 1
ATOM 1385 N N . ASN A 1 180 ? -0.107 -6.059 -2.374 1.00 97.25 180 ASN A N 1
ATOM 1386 C CA . ASN A 1 180 ? -1.442 -6.649 -2.237 1.00 97.25 180 ASN A CA 1
ATOM 1387 C C . ASN A 1 180 ? -1.786 -7.669 -3.345 1.00 97.25 180 ASN A C 1
ATOM 1389 O O . ASN A 1 180 ? -2.967 -7.900 -3.611 1.00 97.25 180 ASN A O 1
ATOM 1393 N N . ILE A 1 181 ? -0.785 -8.300 -3.973 1.00 95.62 181 ILE A N 1
ATOM 1394 C CA . ILE A 1 181 ? -0.992 -9.194 -5.125 1.00 95.62 181 ILE A CA 1
ATOM 1395 C C . ILE A 1 181 ? -1.758 -10.456 -4.775 1.00 95.62 181 ILE A C 1
ATOM 1397 O O . ILE A 1 181 ? -2.468 -11.008 -5.614 1.00 95.62 181 ILE A O 1
ATOM 1401 N N . ILE A 1 182 ? -1.590 -10.939 -3.539 1.00 95.25 182 ILE A N 1
ATOM 1402 C CA . ILE A 1 182 ? -2.206 -12.194 -3.101 1.00 95.25 182 ILE A CA 1
ATOM 1403 C C . ILE A 1 182 ? -3.729 -12.053 -3.079 1.00 95.25 182 ILE A C 1
ATOM 1405 O O . ILE A 1 182 ? -4.447 -13.009 -3.377 1.00 95.25 182 ILE A O 1
ATOM 1409 N N . ASP A 1 183 ? -4.190 -10.860 -2.711 1.00 94.44 183 ASP A N 1
ATOM 1410 C CA . ASP A 1 183 ? -5.593 -10.503 -2.569 1.00 94.44 183 ASP A CA 1
ATOM 1411 C C . ASP A 1 183 ? -6.180 -9.936 -3.871 1.00 94.44 183 ASP A C 1
ATOM 1413 O O . ASP A 1 183 ? -7.243 -10.363 -4.319 1.00 94.44 183 ASP A O 1
ATOM 1417 N N . ALA A 1 184 ? -5.482 -8.987 -4.496 1.00 94.62 184 ALA A N 1
ATOM 1418 C CA . ALA A 1 184 ? -5.990 -8.260 -5.650 1.00 94.62 184 ALA A CA 1
ATOM 1419 C C . ALA A 1 184 ? -5.663 -8.970 -6.973 1.00 94.62 184 ALA A C 1
ATOM 1421 O O . ALA A 1 184 ? -6.544 -9.563 -7.601 1.00 94.62 184 ALA A O 1
ATOM 1422 N N . ASP A 1 185 ? -4.399 -8.935 -7.390 1.00 94.50 185 ASP A N 1
ATOM 1423 C CA . ASP A 1 185 ? -3.968 -9.358 -8.723 1.00 94.50 185 ASP A CA 1
ATOM 1424 C C . ASP A 1 185 ? -4.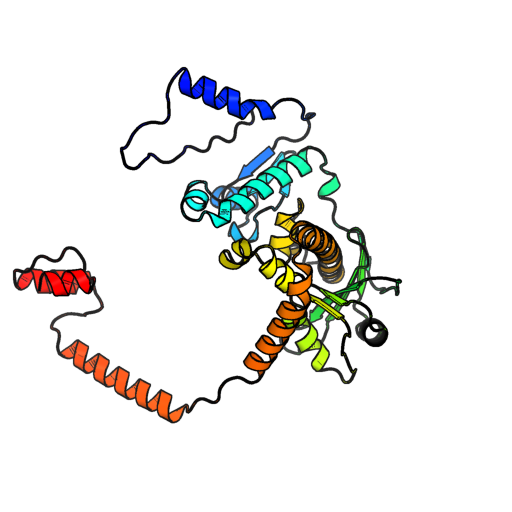232 -10.841 -8.992 1.00 94.50 185 ASP A C 1
ATOM 1426 O O . ASP A 1 185 ? -4.725 -11.204 -10.061 1.00 94.50 185 ASP A O 1
ATOM 1430 N N . PHE A 1 186 ? -3.980 -11.721 -8.019 1.00 91.56 186 PHE A N 1
ATOM 1431 C CA . PHE A 1 186 ? -4.234 -13.155 -8.182 1.00 91.56 186 PHE A CA 1
ATOM 1432 C C . PHE A 1 186 ? -5.716 -13.485 -8.361 1.00 91.56 186 PHE A C 1
ATOM 1434 O O . PHE A 1 186 ? -6.034 -14.426 -9.088 1.00 91.56 186 PHE A O 1
ATOM 1441 N N . GLY A 1 187 ? -6.625 -12.710 -7.764 1.00 90.00 187 GLY A N 1
ATOM 1442 C CA . GLY A 1 187 ? -8.064 -12.866 -7.991 1.00 90.00 187 GLY A CA 1
ATOM 1443 C C . GLY A 1 187 ? -8.477 -12.508 -9.423 1.00 90.00 187 GLY A C 1
ATOM 1444 O O . GLY A 1 187 ? -9.389 -13.119 -9.985 1.00 90.00 187 GLY A O 1
ATOM 1445 N N . ILE A 1 188 ? -7.785 -11.548 -10.044 1.00 92.06 188 ILE A N 1
ATOM 1446 C CA . ILE A 1 188 ? -7.983 -11.186 -11.453 1.00 92.06 188 ILE A CA 1
ATOM 1447 C C . ILE A 1 188 ? -7.354 -12.236 -12.371 1.00 92.06 188 ILE A C 1
ATOM 1449 O O . ILE A 1 188 ? -8.013 -12.715 -13.293 1.00 92.06 188 ILE A O 1
ATOM 1453 N N . LEU A 1 189 ? -6.118 -12.654 -12.093 1.00 89.38 189 LEU A N 1
ATOM 1454 C CA . LEU A 1 189 ? -5.401 -13.652 -12.891 1.00 89.38 189 LEU A CA 1
ATOM 1455 C C . LEU A 1 189 ? -6.084 -15.026 -12.889 1.00 89.38 189 LEU A C 1
ATOM 1457 O O . LEU A 1 189 ? -6.088 -15.693 -13.922 1.00 89.38 189 LEU A O 1
ATOM 1461 N N . ALA A 1 190 ? -6.719 -15.427 -11.783 1.00 87.75 190 ALA A N 1
ATOM 1462 C CA . ALA A 1 190 ? -7.431 -16.704 -11.666 1.00 87.75 190 ALA A CA 1
ATOM 1463 C C . ALA A 1 190 ? -8.614 -16.866 -12.643 1.00 87.75 190 ALA A C 1
ATOM 1465 O O . ALA A 1 190 ? -9.119 -17.973 -12.817 1.00 87.75 190 ALA A O 1
ATOM 1466 N N . ARG A 1 191 ? -9.065 -15.782 -13.288 1.00 86.12 191 ARG A N 1
ATOM 1467 C CA . ARG A 1 191 ? -10.148 -15.803 -14.287 1.00 86.12 191 ARG A CA 1
ATOM 1468 C C . ARG A 1 191 ? -9.694 -16.257 -15.668 1.00 86.12 191 ARG A C 1
ATOM 1470 O O . ARG A 1 191 ? -10.526 -16.493 -16.539 1.00 86.12 191 ARG A O 1
ATOM 1477 N N . TYR A 1 192 ? -8.389 -16.332 -15.886 1.00 81.81 192 TYR A N 1
ATOM 1478 C CA . TYR A 1 192 ? -7.817 -16.668 -17.176 1.00 81.81 192 TYR A CA 1
ATOM 1479 C C . TYR A 1 192 ? -7.314 -18.118 -17.168 1.00 81.81 192 TYR A C 1
ATOM 1481 O O . TYR A 1 192 ? -6.837 -18.593 -16.141 1.00 81.81 192 TYR A O 1
ATOM 1489 N N . PRO A 1 193 ? -7.377 -18.827 -18.310 1.00 65.44 193 PRO A N 1
ATOM 1490 C CA . PRO A 1 193 ? -7.073 -20.261 -18.388 1.00 65.44 193 PRO A CA 1
ATOM 1491 C C . PRO A 1 193 ? -5.597 -20.616 -18.144 1.00 65.44 193 PRO A C 1
ATOM 1493 O O . PRO A 1 193 ? -5.244 -21.792 -18.081 1.00 65.44 193 PRO A O 1
ATOM 1496 N N . SER A 1 194 ? -4.716 -19.623 -18.020 1.00 69.00 194 SER A N 1
ATOM 1497 C CA . SER A 1 194 ? -3.300 -19.845 -17.748 1.00 69.00 194 SER A CA 1
ATOM 1498 C C . SER A 1 194 ? -3.100 -20.313 -16.300 1.00 69.00 194 SER A C 1
ATOM 1500 O O . SER A 1 194 ? -3.598 -19.693 -15.362 1.00 69.00 194 SER A O 1
ATOM 1502 N N . ASN A 1 195 ? -2.320 -21.380 -16.098 1.00 65.19 195 ASN A N 1
ATOM 1503 C CA . ASN A 1 195 ? -1.947 -21.873 -14.768 1.00 65.19 195 ASN A CA 1
ATOM 1504 C C . ASN A 1 195 ? -0.959 -20.914 -14.080 1.00 65.19 195 ASN A C 1
ATOM 1506 O O . ASN A 1 195 ? 0.245 -21.154 -14.028 1.00 65.19 195 ASN A O 1
ATOM 1510 N N . TYR A 1 196 ? -1.474 -19.820 -13.530 1.00 72.81 196 TYR A N 1
ATOM 1511 C CA . TYR A 1 196 ? -0.703 -18.870 -12.743 1.00 72.81 196 TYR A CA 1
ATOM 1512 C C . TYR A 1 196 ? -0.475 -19.423 -11.327 1.00 72.81 196 TYR A C 1
ATOM 1514 O O . TYR A 1 196 ? -1.259 -19.188 -10.409 1.00 72.81 196 TYR A O 1
ATOM 1522 N N . LYS A 1 197 ? 0.593 -20.210 -11.160 1.00 73.81 197 LYS A N 1
ATOM 1523 C CA . LYS A 1 197 ? 1.018 -20.787 -9.873 1.00 73.81 197 LYS A CA 1
ATOM 1524 C C . LYS A 1 197 ? 2.462 -20.372 -9.565 1.00 73.81 197 LYS A C 1
ATOM 1526 O O . LYS A 1 197 ? 3.370 -21.155 -9.827 1.00 73.81 197 LYS A O 1
ATOM 1531 N N . PRO A 1 198 ? 2.695 -19.148 -9.053 1.00 77.81 198 PRO A N 1
ATOM 1532 C CA . PRO A 1 198 ? 4.044 -18.716 -8.697 1.00 77.81 198 PRO A CA 1
ATOM 1533 C C . PRO A 1 198 ? 4.660 -19.666 -7.670 1.00 77.81 198 PRO A C 1
ATOM 1535 O O . PRO A 1 198 ? 4.022 -19.987 -6.667 1.00 77.81 198 PRO A O 1
ATOM 1538 N N . ALA A 1 199 ? 5.912 -20.068 -7.894 1.00 78.94 199 ALA A N 1
ATOM 1539 C CA . ALA A 1 199 ? 6.668 -20.862 -6.924 1.00 78.94 199 ALA A CA 1
ATOM 1540 C C . ALA A 1 199 ? 6.998 -20.055 -5.657 1.00 78.94 199 ALA A C 1
ATOM 1542 O O . ALA A 1 199 ? 6.971 -20.591 -4.551 1.00 78.94 199 ALA A O 1
ATOM 1543 N N . ALA A 1 200 ? 7.278 -18.759 -5.817 1.00 86.69 200 ALA A N 1
ATOM 1544 C CA . ALA A 1 200 ? 7.578 -17.844 -4.727 1.00 86.69 200 ALA A CA 1
ATOM 1545 C C . ALA A 1 200 ? 6.913 -16.485 -4.966 1.00 86.69 200 ALA A C 1
ATOM 1547 O O . ALA A 1 200 ? 6.934 -15.949 -6.075 1.00 86.69 200 ALA A O 1
ATOM 1548 N N . VAL A 1 201 ? 6.340 -15.927 -3.902 1.00 92.31 201 VAL A N 1
ATOM 1549 C CA . VAL A 1 201 ? 5.666 -14.627 -3.909 1.00 92.31 201 VAL A CA 1
ATOM 1550 C C . VAL A 1 201 ? 6.303 -13.733 -2.854 1.00 92.31 201 VAL A C 1
ATOM 1552 O O . VAL A 1 201 ? 6.760 -14.228 -1.823 1.00 92.31 201 VAL A O 1
ATOM 1555 N N . PHE A 1 202 ? 6.351 -12.431 -3.119 1.00 96.81 202 PHE A N 1
ATOM 1556 C CA . PHE A 1 202 ? 6.663 -11.382 -2.160 1.00 96.81 202 PHE A CA 1
ATOM 1557 C C . PHE A 1 202 ? 5.607 -10.281 -2.240 1.00 96.81 202 PHE A C 1
ATOM 1559 O O . PHE A 1 202 ? 5.699 -9.353 -3.044 1.00 96.81 202 PHE A O 1
ATOM 1566 N N . ASP A 1 203 ? 4.584 -10.389 -1.400 1.00 98.12 203 ASP A N 1
ATOM 1567 C CA . ASP A 1 203 ? 3.592 -9.332 -1.231 1.00 98.12 203 ASP A CA 1
ATOM 1568 C C . ASP A 1 203 ? 4.117 -8.260 -0.263 1.00 98.12 203 ASP A C 1
ATOM 1570 O O . ASP A 1 203 ? 4.164 -8.462 0.955 1.00 98.12 203 ASP A O 1
ATOM 1574 N N . THR A 1 204 ? 4.509 -7.102 -0.798 1.00 98.56 204 THR A N 1
ATOM 1575 C CA . THR A 1 204 ? 5.103 -6.006 -0.017 1.00 98.56 204 THR A CA 1
ATOM 1576 C C . THR A 1 204 ? 4.145 -5.428 1.019 1.00 98.56 204 THR A C 1
ATOM 1578 O O . THR A 1 204 ? 4.601 -4.885 2.022 1.00 98.56 204 THR A O 1
ATOM 1581 N N . LYS A 1 205 ? 2.824 -5.579 0.857 1.00 98.25 205 LYS A N 1
ATOM 1582 C CA . LYS A 1 205 ? 1.854 -5.164 1.879 1.00 98.25 205 LYS A CA 1
ATOM 1583 C C . LYS A 1 205 ? 1.859 -6.118 3.069 1.00 98.25 205 LYS A C 1
ATOM 1585 O O . LYS A 1 205 ? 1.825 -5.671 4.213 1.00 98.25 205 LYS A O 1
ATOM 1590 N N . VAL A 1 206 ? 1.923 -7.424 2.806 1.00 97.88 206 VAL A N 1
ATOM 1591 C CA . VAL A 1 206 ? 2.001 -8.460 3.850 1.00 97.88 206 VAL A CA 1
ATOM 1592 C C . VAL A 1 206 ? 3.326 -8.360 4.601 1.00 97.88 206 VAL A C 1
ATOM 1594 O O . VAL A 1 206 ? 3.349 -8.404 5.830 1.00 97.88 206 VAL A O 1
ATOM 1597 N N . VAL A 1 207 ? 4.431 -8.169 3.879 1.00 97.75 207 VAL A N 1
ATOM 1598 C CA . VAL A 1 207 ? 5.746 -7.978 4.502 1.00 97.75 207 VAL A CA 1
ATOM 1599 C C . VAL A 1 207 ? 5.820 -6.635 5.236 1.00 97.75 207 VAL A C 1
ATOM 1601 O O . VAL A 1 207 ? 6.306 -6.581 6.362 1.00 97.75 207 VAL A O 1
ATOM 1604 N N . GLY A 1 208 ? 5.243 -5.569 4.678 1.00 96.06 208 GLY A N 1
ATOM 1605 C CA . GLY A 1 208 ? 5.094 -4.287 5.365 1.00 96.06 208 GLY A CA 1
ATOM 1606 C C . GLY A 1 208 ? 4.297 -4.404 6.667 1.00 96.06 208 GLY A C 1
ATOM 1607 O O . GLY A 1 208 ? 4.679 -3.804 7.663 1.00 96.06 208 GLY A O 1
ATOM 1608 N N . HIS A 1 209 ? 3.244 -5.228 6.711 1.00 95.38 209 HIS A N 1
ATOM 1609 C CA . HIS A 1 209 ? 2.511 -5.520 7.947 1.00 95.38 209 HIS A CA 1
ATOM 1610 C C . HIS A 1 209 ? 3.380 -6.240 8.989 1.00 95.38 209 HIS A C 1
ATOM 1612 O O . HIS A 1 209 ? 3.276 -5.951 10.180 1.00 95.38 209 HIS A O 1
ATOM 1618 N N . LEU A 1 210 ? 4.215 -7.190 8.556 1.00 92.00 210 LEU A N 1
ATOM 1619 C CA . LEU A 1 210 ? 5.116 -7.938 9.435 1.00 92.00 210 LEU A CA 1
ATOM 1620 C C . LEU A 1 210 ? 6.137 -7.014 10.118 1.00 92.00 210 LEU A C 1
ATOM 1622 O O . LEU A 1 210 ? 6.281 -7.068 11.336 1.00 92.00 210 LEU A O 1
ATOM 1626 N N . ILE A 1 211 ? 6.804 -6.161 9.339 1.00 90.69 211 ILE A N 1
ATOM 1627 C CA . ILE A 1 211 ? 7.878 -5.284 9.828 1.00 90.69 211 ILE A CA 1
ATOM 1628 C C . ILE A 1 211 ? 7.297 -4.055 10.540 1.00 90.69 211 ILE A C 1
ATOM 1630 O O . ILE A 1 211 ? 7.743 -3.665 11.619 1.00 90.69 211 ILE A O 1
ATOM 1634 N N . HIS A 1 212 ? 6.253 -3.459 9.962 1.00 91.31 212 HIS A N 1
ATOM 1635 C CA . HIS A 1 212 ? 5.664 -2.194 10.399 1.00 91.31 212 HIS A CA 1
ATOM 1636 C C . HIS A 1 212 ? 4.232 -2.369 10.903 1.00 91.31 212 HIS A C 1
ATOM 1638 O O . HIS A 1 212 ? 3.307 -1.678 10.471 1.00 91.31 212 HIS A O 1
ATOM 1644 N N . ALA A 1 213 ? 4.032 -3.249 11.887 1.00 89.06 213 ALA A N 1
ATOM 1645 C CA . ALA A 1 213 ? 2.722 -3.452 12.519 1.00 89.06 213 ALA A CA 1
ATOM 1646 C C . ALA A 1 213 ? 2.106 -2.144 13.070 1.00 89.06 213 ALA A C 1
ATOM 1648 O O . ALA A 1 213 ? 0.887 -1.969 13.104 1.00 89.06 213 ALA A O 1
ATOM 1649 N N . HIS A 1 214 ? 2.943 -1.174 13.453 1.00 86.06 214 HIS A N 1
ATOM 1650 C CA . HIS A 1 214 ? 2.490 0.153 13.869 1.00 86.06 214 HIS A CA 1
ATOM 1651 C C . HIS A 1 214 ? 1.807 0.937 12.730 1.00 86.06 214 HIS A C 1
ATOM 1653 O O . HIS A 1 214 ? 0.820 1.622 12.994 1.00 86.06 214 HIS A O 1
ATOM 1659 N N . LEU A 1 215 ? 2.259 0.791 11.477 1.00 89.94 215 LEU A N 1
ATOM 1660 C CA . LEU A 1 215 ? 1.603 1.367 10.295 1.00 89.94 215 LEU A CA 1
ATOM 1661 C C . LEU A 1 215 ? 0.293 0.642 9.968 1.00 89.94 215 LEU A C 1
ATOM 1663 O O . LEU A 1 215 ? -0.671 1.286 9.554 1.00 89.94 215 LEU A O 1
ATOM 1667 N N . ALA A 1 216 ? 0.215 -0.670 10.216 1.00 89.31 216 ALA A N 1
ATOM 1668 C CA . ALA A 1 216 ? -1.026 -1.440 10.087 1.00 89.31 216 ALA A CA 1
ATOM 1669 C C . ALA A 1 216 ? -2.139 -0.879 10.981 1.00 89.31 216 ALA A C 1
ATOM 1671 O O . ALA A 1 216 ? -3.239 -0.600 10.505 1.00 89.31 216 ALA A O 1
ATOM 1672 N N . ASN A 1 217 ? -1.815 -0.597 12.246 1.00 86.56 217 ASN A N 1
ATOM 1673 C CA . ASN A 1 217 ? -2.737 0.015 13.210 1.00 86.56 217 ASN A CA 1
ATOM 1674 C C . ASN A 1 217 ? -3.210 1.421 12.803 1.00 86.56 217 ASN A C 1
ATOM 1676 O O . ASN A 1 217 ? -4.209 1.916 13.321 1.00 86.56 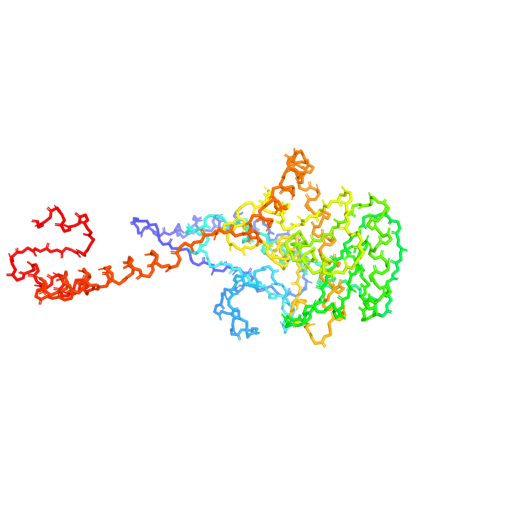217 ASN A O 1
ATOM 1680 N N . LEU A 1 218 ? -2.483 2.074 11.897 1.00 89.56 218 LEU A N 1
ATOM 1681 C CA . LEU A 1 218 ? -2.800 3.394 11.361 1.00 89.56 218 LEU A CA 1
ATOM 1682 C C . LEU A 1 218 ? -3.500 3.336 9.999 1.00 89.56 218 LEU A C 1
ATOM 1684 O O . LEU A 1 218 ? -3.837 4.380 9.450 1.00 89.56 218 LEU A O 1
ATOM 1688 N N . SER A 1 219 ? -3.724 2.138 9.447 1.00 92.00 219 SER A N 1
ATOM 1689 C CA . SER A 1 219 ? -4.178 1.938 8.064 1.00 92.00 219 SER A CA 1
ATOM 1690 C C . SER A 1 219 ? -3.229 2.536 7.009 1.00 92.00 219 SER A C 1
ATOM 1692 O O . SER A 1 219 ? -3.655 2.884 5.912 1.00 92.00 219 SER A O 1
ATOM 1694 N N . LEU A 1 220 ? -1.926 2.614 7.310 1.00 93.25 220 LEU A N 1
ATOM 1695 C CA . LEU A 1 220 ? -0.885 3.192 6.446 1.00 93.25 220 LEU A CA 1
ATOM 1696 C C . LEU A 1 220 ? -0.060 2.122 5.709 1.00 93.25 220 LEU A C 1
ATOM 1698 O O . LEU A 1 220 ? 1.130 2.297 5.465 1.00 93.25 220 LEU A O 1
ATOM 1702 N N . LEU A 1 221 ? -0.690 1.001 5.346 1.00 94.75 221 LEU A N 1
ATOM 1703 C CA . LEU A 1 221 ? -0.054 -0.080 4.577 1.00 94.75 221 LEU A CA 1
ATOM 1704 C C . LEU A 1 221 ? -0.281 0.020 3.065 1.00 94.75 221 LEU A C 1
ATOM 1706 O O . LEU A 1 221 ? 0.119 -0.881 2.337 1.00 94.75 221 LEU A O 1
ATOM 1710 N N . GLY A 1 222 ? -0.951 1.065 2.576 1.00 95.50 222 GLY A N 1
ATOM 1711 C CA . GLY A 1 222 ? -1.069 1.282 1.135 1.00 95.50 222 GLY A CA 1
ATOM 1712 C C . GLY A 1 222 ? 0.296 1.570 0.507 1.00 95.50 222 GLY A C 1
ATOM 1713 O O . GLY A 1 222 ? 1.159 2.156 1.159 1.00 95.50 222 GLY A O 1
ATOM 1714 N N . LEU A 1 223 ? 0.473 1.219 -0.772 1.00 96.00 223 LEU A N 1
ATOM 1715 C CA . LEU A 1 223 ? 1.748 1.387 -1.484 1.00 96.00 223 LEU A CA 1
ATOM 1716 C C . LEU A 1 223 ? 2.320 2.795 -1.318 1.00 96.00 223 LEU A C 1
ATOM 1718 O O . LEU A 1 223 ? 3.492 2.948 -0.994 1.00 96.00 223 LEU A O 1
ATOM 1722 N N . ARG A 1 224 ? 1.468 3.821 -1.467 1.00 93.94 224 ARG A N 1
ATOM 1723 C CA . ARG A 1 224 ? 1.872 5.215 -1.262 1.00 93.94 224 ARG A CA 1
ATOM 1724 C C . ARG A 1 224 ? 2.488 5.418 0.114 1.00 93.94 224 ARG A C 1
ATOM 1726 O O . ARG A 1 224 ? 3.594 5.920 0.226 1.00 93.94 224 ARG A O 1
ATOM 1733 N N . SER A 1 225 ? 1.755 5.011 1.142 1.00 93.75 225 SER A N 1
ATOM 1734 C CA . SER A 1 225 ? 2.119 5.214 2.537 1.00 93.75 225 SER A CA 1
ATOM 1735 C C . SER A 1 225 ? 3.426 4.525 2.907 1.00 93.75 225 SER A C 1
ATOM 1737 O O . SER A 1 225 ? 4.273 5.140 3.544 1.00 93.75 225 SER A O 1
ATOM 1739 N N . LEU A 1 226 ? 3.608 3.276 2.475 1.00 95.56 226 LEU A N 1
ATOM 1740 C CA . LEU A 1 226 ? 4.835 2.531 2.744 1.00 95.56 226 LEU A CA 1
ATOM 1741 C C . LEU A 1 226 ? 6.027 3.118 1.989 1.00 95.56 226 LEU A C 1
ATOM 1743 O O . LEU A 1 226 ? 7.074 3.326 2.585 1.00 95.56 226 LEU A O 1
ATOM 1747 N N . VAL A 1 227 ? 5.882 3.451 0.706 1.00 96.00 227 VAL A N 1
ATOM 1748 C CA . VAL A 1 227 ? 6.979 4.069 -0.058 1.00 96.00 227 VAL A CA 1
ATOM 1749 C C . VAL A 1 227 ? 7.356 5.425 0.546 1.00 96.00 227 VAL A C 1
ATOM 1751 O O . VAL A 1 227 ? 8.538 5.678 0.771 1.00 96.00 227 VAL A O 1
ATOM 1754 N N . SER A 1 228 ? 6.367 6.261 0.882 1.00 93.44 228 SER A N 1
ATOM 1755 C CA . SER A 1 228 ? 6.575 7.561 1.533 1.00 93.44 228 SER A CA 1
ATOM 1756 C C . SER A 1 228 ? 7.162 7.460 2.940 1.00 93.44 228 SER A C 1
ATOM 1758 O O . SER A 1 228 ? 7.681 8.450 3.444 1.00 93.44 228 SER A O 1
ATOM 1760 N N . TYR A 1 229 ? 7.110 6.293 3.586 1.00 94.12 229 TYR A N 1
ATOM 1761 C CA . TYR A 1 229 ? 7.801 6.063 4.853 1.00 94.12 229 TYR A CA 1
ATOM 1762 C C . TYR A 1 229 ? 9.319 5.915 4.654 1.00 94.12 229 TYR A C 1
ATOM 1764 O O . TYR A 1 229 ? 10.098 6.399 5.475 1.00 94.12 229 TYR A O 1
ATOM 1772 N N . TYR A 1 230 ? 9.750 5.303 3.547 1.00 94.50 230 TYR A N 1
ATOM 1773 C CA . TYR A 1 230 ? 11.169 5.063 3.255 1.00 94.50 230 TYR A CA 1
ATOM 1774 C C . TYR A 1 230 ? 11.841 6.153 2.422 1.00 94.50 230 TYR A C 1
ATOM 1776 O O . TYR A 1 230 ? 13.057 6.317 2.511 1.00 94.50 230 TYR A O 1
ATOM 1784 N N . ARG A 1 231 ? 11.083 6.875 1.590 1.00 93.06 231 ARG A N 1
ATOM 1785 C CA . ARG A 1 231 ? 11.648 7.813 0.617 1.00 93.06 231 ARG A CA 1
ATOM 1786 C C . ARG A 1 231 ? 10.777 9.053 0.432 1.00 93.06 231 ARG A C 1
ATOM 1788 O O . ARG A 1 231 ? 9.554 8.933 0.439 1.00 93.06 231 ARG A O 1
ATOM 1795 N N . PRO A 1 232 ? 11.377 10.225 0.143 1.00 91.50 232 PRO A N 1
ATOM 1796 C CA . PRO A 1 232 ? 10.624 11.379 -0.331 1.00 91.50 232 PRO A CA 1
ATOM 1797 C C . PRO A 1 232 ? 9.934 11.082 -1.665 1.00 91.50 232 PRO A C 1
ATOM 1799 O O . PRO A 1 232 ? 10.573 10.623 -2.617 1.00 91.50 232 PRO A O 1
ATOM 1802 N N . THR A 1 233 ? 8.643 11.383 -1.759 1.00 90.19 233 THR A N 1
ATOM 1803 C CA . THR A 1 233 ? 7.859 11.172 -2.978 1.00 90.19 233 THR A CA 1
ATOM 1804 C C . THR A 1 233 ? 7.001 12.387 -3.314 1.00 90.19 233 THR A C 1
ATOM 1806 O O . THR A 1 233 ? 6.439 13.041 -2.438 1.00 90.19 233 THR A O 1
ATOM 1809 N N . THR A 1 234 ? 6.876 12.678 -4.604 1.00 87.50 234 THR A N 1
ATOM 1810 C CA . THR A 1 234 ? 5.892 13.611 -5.179 1.00 87.50 234 THR A CA 1
ATOM 1811 C C . THR A 1 234 ? 4.651 12.831 -5.609 1.00 87.50 234 THR A C 1
ATOM 1813 O O . THR A 1 234 ? 4.736 11.624 -5.765 1.00 87.50 234 THR A O 1
ATOM 1816 N N . GLY A 1 235 ? 3.497 13.475 -5.797 1.00 83.50 235 GLY A N 1
ATOM 1817 C CA . GLY A 1 235 ? 2.156 12.864 -5.917 1.00 83.50 235 GLY A CA 1
ATOM 1818 C C . GLY A 1 235 ? 1.906 11.971 -7.143 1.00 83.50 235 GLY A C 1
ATOM 1819 O O . GLY A 1 235 ? 1.009 12.225 -7.937 1.00 83.50 235 GLY A O 1
ATOM 1820 N N . TRP A 1 236 ? 2.676 10.893 -7.315 1.00 89.94 236 TRP A N 1
ATOM 1821 C CA . TRP A 1 236 ? 2.580 10.013 -8.483 1.00 89.94 236 TRP A CA 1
ATOM 1822 C C . TRP A 1 236 ? 1.241 9.286 -8.566 1.00 89.94 236 TRP A C 1
ATOM 1824 O O . TRP A 1 236 ? 0.810 8.888 -9.645 1.00 89.94 236 TRP A O 1
ATOM 1834 N N . LYS A 1 237 ? 0.582 9.099 -7.419 1.00 89.62 237 LYS A N 1
ATOM 1835 C CA . LYS A 1 237 ? -0.701 8.410 -7.344 1.00 89.62 237 LYS A CA 1
ATOM 1836 C C . LYS A 1 237 ? -1.870 9.287 -7.804 1.00 89.62 237 LYS A C 1
ATOM 1838 O O . LYS A 1 237 ? -2.968 8.767 -8.016 1.00 89.62 237 LYS A O 1
ATOM 1843 N N . GLU A 1 238 ? -1.648 10.588 -7.941 1.00 86.06 238 GLU A N 1
ATOM 1844 C CA . GLU A 1 238 ? -2.595 11.563 -8.472 1.00 86.06 238 GLU A CA 1
ATOM 1845 C C . GLU A 1 238 ? -2.501 11.718 -9.986 1.00 86.06 238 GLU A C 1
ATOM 1847 O O . GLU A 1 238 ? -3.500 12.058 -10.618 1.00 86.06 238 GLU A O 1
ATOM 1852 N N . ASP A 1 239 ? -1.348 11.392 -10.572 1.00 82.19 239 ASP A N 1
ATOM 1853 C CA . ASP A 1 239 ? -1.065 11.481 -12.008 1.00 82.19 239 ASP A CA 1
ATOM 1854 C C . ASP A 1 239 ? -1.758 10.362 -12.818 1.00 82.19 239 ASP A C 1
ATOM 1856 O O . ASP A 1 239 ? -1.167 9.704 -13.674 1.00 82.19 239 ASP A O 1
ATOM 1860 N N . LYS A 1 240 ? -3.054 10.137 -12.577 1.00 86.56 240 LYS A N 1
ATOM 1861 C CA . LYS A 1 240 ? -3.857 9.085 -13.227 1.00 86.56 240 LYS A CA 1
ATOM 1862 C C . LYS A 1 240 ? -4.253 9.404 -14.669 1.00 86.56 240 LYS A C 1
ATOM 1864 O O . LYS A 1 240 ? -4.865 8.569 -15.328 1.00 86.56 240 LYS A O 1
ATOM 1869 N N . GLY A 1 241 ? -3.914 10.594 -15.170 1.00 88.56 241 GLY A N 1
ATOM 1870 C CA . GLY A 1 241 ? -4.209 11.004 -16.547 1.00 88.56 241 GLY A CA 1
ATOM 1871 C C . GLY A 1 241 ? -3.525 10.133 -17.607 1.00 88.56 241 GLY A C 1
ATOM 1872 O O . GLY A 1 241 ? -3.990 10.070 -18.741 1.00 88.56 241 GLY A O 1
ATOM 1873 N N . ASN A 1 242 ? -2.449 9.426 -17.244 1.00 94.19 242 ASN A N 1
ATOM 1874 C CA . ASN A 1 242 ? -1.789 8.449 -18.102 1.00 94.19 242 ASN A CA 1
ATOM 1875 C C . ASN A 1 242 ? -1.662 7.111 -17.361 1.00 94.19 242 ASN A C 1
ATOM 1877 O O . ASN A 1 242 ? -0.770 6.947 -16.531 1.00 94.19 242 ASN A O 1
ATOM 1881 N N . LEU A 1 243 ? -2.541 6.155 -17.678 1.00 95.69 243 LEU A N 1
ATOM 1882 C CA . LEU A 1 243 ? -2.605 4.867 -16.978 1.00 95.69 243 LEU A CA 1
ATOM 1883 C C . LEU A 1 243 ? -1.291 4.076 -17.074 1.00 95.69 243 LEU A C 1
ATOM 1885 O O . LEU A 1 243 ? -0.851 3.517 -16.075 1.00 95.69 243 LEU A O 1
ATOM 1889 N N . LEU A 1 244 ? -0.623 4.096 -18.236 1.00 96.62 244 LEU A N 1
ATOM 1890 C CA . LEU A 1 244 ? 0.680 3.444 -18.415 1.00 96.62 244 LEU A CA 1
ATOM 1891 C C . LEU A 1 244 ? 1.743 4.043 -17.487 1.00 96.62 244 LEU A C 1
ATOM 1893 O O . LEU A 1 244 ? 2.531 3.311 -16.893 1.00 96.62 244 LEU A O 1
ATOM 1897 N N . GLU A 1 245 ? 1.777 5.371 -17.366 1.00 96.69 245 GLU A N 1
ATOM 1898 C CA . GLU A 1 245 ? 2.707 6.067 -16.470 1.00 96.69 245 GLU A CA 1
ATOM 1899 C C . GLU A 1 245 ? 2.420 5.726 -15.002 1.00 96.69 245 GLU A C 1
ATOM 1901 O O . GLU A 1 245 ? 3.338 5.379 -14.264 1.00 96.69 245 GLU A O 1
ATOM 1906 N N . TYR A 1 246 ? 1.150 5.790 -14.597 1.00 96.94 246 TYR A N 1
ATOM 1907 C CA . TYR A 1 246 ? 0.700 5.481 -13.240 1.00 96.94 246 TYR A CA 1
ATOM 1908 C C . TYR A 1 246 ? 1.111 4.065 -12.814 1.00 96.94 246 TYR A C 1
ATOM 1910 O O . TYR A 1 246 ? 1.847 3.895 -11.842 1.00 96.94 246 TYR A O 1
ATOM 1918 N N . ASN A 1 247 ? 0.711 3.064 -13.597 1.00 97.56 247 ASN A N 1
ATOM 1919 C CA . ASN A 1 247 ? 0.951 1.653 -13.304 1.00 97.56 247 ASN A CA 1
ATOM 1920 C C . ASN A 1 247 ? 2.447 1.286 -13.403 1.00 97.56 247 ASN A C 1
ATOM 1922 O O . ASN A 1 247 ? 2.974 0.541 -12.575 1.00 97.56 247 ASN A O 1
ATOM 1926 N N . GLY A 1 248 ? 3.185 1.890 -14.343 1.00 97.44 248 GLY A N 1
ATOM 1927 C CA . GLY A 1 248 ? 4.644 1.760 -14.397 1.00 97.44 248 GLY A CA 1
ATOM 1928 C C . GLY A 1 248 ? 5.327 2.316 -13.141 1.00 97.44 248 GLY A C 1
ATOM 1929 O O . GLY A 1 248 ? 6.178 1.653 -12.547 1.00 97.44 248 GLY A O 1
ATOM 1930 N N . ARG A 1 249 ? 4.934 3.510 -12.679 1.00 97.69 249 ARG A N 1
ATOM 1931 C CA . ARG A 1 249 ? 5.480 4.096 -11.444 1.00 97.69 249 ARG A CA 1
ATOM 1932 C C . ARG A 1 249 ? 5.146 3.254 -10.220 1.00 97.69 249 ARG A C 1
ATOM 1934 O O . ARG A 1 249 ? 6.016 3.087 -9.370 1.00 97.69 249 ARG A O 1
ATOM 1941 N N . ASP A 1 250 ? 3.943 2.691 -10.145 1.00 97.75 250 ASP A N 1
ATOM 1942 C CA . ASP A 1 250 ? 3.580 1.762 -9.076 1.00 97.75 250 ASP A CA 1
ATOM 1943 C C . ASP A 1 250 ? 4.509 0.554 -9.032 1.00 97.75 250 ASP A C 1
ATOM 1945 O O . ASP A 1 250 ? 5.018 0.228 -7.961 1.00 97.75 250 ASP A O 1
ATOM 1949 N N . CYS A 1 251 ? 4.839 -0.034 -10.184 1.00 97.94 251 CYS A N 1
ATOM 1950 C CA . CYS A 1 251 ? 5.807 -1.125 -10.249 1.00 97.94 251 CYS A CA 1
ATOM 1951 C C . CYS A 1 251 ? 7.204 -0.700 -9.771 1.00 97.94 251 CYS A C 1
ATOM 1953 O O . CYS A 1 251 ? 7.798 -1.379 -8.934 1.00 97.94 251 CYS A O 1
ATOM 1955 N N . ALA A 1 252 ? 7.733 0.426 -10.259 1.00 97.94 252 ALA A N 1
ATOM 1956 C CA . ALA A 1 252 ? 9.072 0.890 -9.882 1.00 97.94 252 ALA A CA 1
ATOM 1957 C C . ALA A 1 252 ? 9.173 1.245 -8.388 1.00 97.94 252 ALA A C 1
ATOM 1959 O O . ALA A 1 252 ? 10.111 0.834 -7.702 1.00 97.94 252 ALA A O 1
ATOM 1960 N N . TYR A 1 253 ? 8.188 1.969 -7.848 1.00 97.94 253 TYR A N 1
ATOM 1961 C CA . TYR A 1 253 ? 8.162 2.306 -6.424 1.00 97.94 253 TYR A CA 1
ATOM 1962 C C . TYR A 1 253 ? 7.946 1.084 -5.535 1.00 97.94 253 TYR A C 1
ATOM 1964 O O . TYR A 1 253 ? 8.473 1.022 -4.427 1.00 97.94 253 TYR A O 1
ATOM 1972 N N . ASN A 1 254 ? 7.207 0.091 -6.010 1.00 98.38 254 ASN A N 1
ATOM 1973 C CA . ASN A 1 254 ? 7.041 -1.160 -5.294 1.00 98.38 254 ASN A CA 1
ATOM 1974 C C . ASN A 1 254 ? 8.309 -2.030 -5.345 1.00 98.38 254 ASN A C 1
ATOM 1976 O O . ASN A 1 254 ? 8.617 -2.700 -4.364 1.00 98.38 254 ASN A O 1
ATOM 1980 N N . TYR A 1 255 ? 9.105 -1.946 -6.418 1.00 98.44 255 TYR A N 1
ATOM 1981 C CA . TYR A 1 255 ? 10.443 -2.550 -6.457 1.00 98.44 255 TYR A CA 1
ATOM 1982 C C . TYR A 1 255 ? 11.365 -1.892 -5.432 1.00 98.44 255 TYR A C 1
ATOM 1984 O O . TYR A 1 255 ? 12.004 -2.583 -4.645 1.00 98.44 255 TYR A O 1
ATOM 1992 N N . TYR A 1 256 ? 11.353 -0.557 -5.365 1.00 98.06 256 TYR A N 1
ATOM 1993 C CA . TYR A 1 256 ? 12.054 0.177 -4.312 1.00 98.06 256 TYR A CA 1
ATOM 1994 C C . TYR A 1 256 ? 11.615 -0.276 -2.911 1.00 98.06 256 TYR A C 1
ATOM 1996 O O . TYR A 1 256 ? 12.451 -0.560 -2.058 1.00 98.06 256 TYR A O 1
ATOM 2004 N N . LEU A 1 257 ? 10.303 -0.378 -2.670 1.00 98.44 257 LEU A N 1
ATOM 2005 C CA . LEU A 1 257 ? 9.765 -0.831 -1.387 1.00 98.44 257 LEU A CA 1
ATOM 2006 C C . LEU A 1 257 ? 10.215 -2.256 -1.049 1.00 98.44 257 LEU A C 1
ATOM 2008 O O . LEU A 1 257 ? 10.569 -2.520 0.094 1.00 98.44 257 LEU A O 1
ATOM 2012 N N . TYR A 1 258 ? 10.225 -3.162 -2.026 1.00 98.50 258 TYR A N 1
ATOM 2013 C CA . TYR A 1 258 ? 10.750 -4.514 -1.858 1.00 98.50 258 TYR A CA 1
ATOM 2014 C C . TYR A 1 258 ? 12.204 -4.503 -1.373 1.00 98.50 258 TYR A C 1
ATOM 2016 O O . TYR A 1 258 ? 12.501 -5.157 -0.378 1.00 98.50 258 TYR A O 1
ATOM 2024 N N . GLU A 1 259 ? 13.083 -3.716 -2.001 1.00 98.19 259 GLU A N 1
ATOM 2025 C CA . GLU A 1 259 ? 14.487 -3.597 -1.579 1.00 98.19 259 GLU A CA 1
ATOM 2026 C C . GLU A 1 259 ? 14.604 -3.115 -0.125 1.00 98.19 259 GLU A C 1
ATOM 2028 O O . GLU A 1 259 ? 15.372 -3.673 0.658 1.00 98.19 259 GLU A O 1
ATOM 2033 N N . GLN A 1 260 ? 13.801 -2.120 0.269 1.00 97.94 260 GLN A N 1
ATOM 2034 C CA . GLN A 1 260 ? 13.809 -1.607 1.643 1.00 97.94 260 GLN A CA 1
ATOM 2035 C C . GLN A 1 260 ? 13.278 -2.626 2.659 1.00 97.94 260 GLN A C 1
ATOM 2037 O O . GLN A 1 260 ? 13.864 -2.795 3.726 1.00 97.94 260 GLN A O 1
ATOM 2042 N N . LEU A 1 261 ? 12.200 -3.338 2.326 1.00 97.44 261 LEU A N 1
ATOM 2043 C CA . LEU A 1 261 ? 11.647 -4.377 3.193 1.00 97.44 261 LEU A CA 1
ATOM 2044 C C . LEU A 1 261 ? 12.614 -5.557 3.347 1.00 97.44 261 LEU A C 1
ATOM 2046 O O . LEU A 1 261 ? 12.710 -6.105 4.438 1.00 97.44 261 LEU A O 1
ATOM 2050 N N . CYS A 1 262 ? 13.352 -5.933 2.300 1.00 97.81 262 CYS A N 1
ATOM 2051 C CA . CYS A 1 262 ? 14.416 -6.935 2.398 1.00 97.81 262 CYS A CA 1
ATOM 2052 C C . CYS A 1 262 ? 15.503 -6.502 3.390 1.00 97.81 262 CYS A C 1
ATOM 2054 O O . CYS A 1 262 ? 15.829 -7.269 4.293 1.00 97.81 262 CYS A O 1
ATOM 2056 N N . ASN A 1 263 ? 15.981 -5.256 3.296 1.00 96.81 263 ASN A N 1
ATOM 2057 C CA . ASN A 1 263 ? 16.971 -4.719 4.236 1.00 96.81 263 ASN A CA 1
ATOM 2058 C C . ASN A 1 263 ? 16.459 -4.728 5.687 1.00 96.81 263 ASN A C 1
ATOM 2060 O O . ASN A 1 263 ? 17.200 -5.061 6.614 1.00 96.81 263 ASN A O 1
ATOM 2064 N N . ASP A 1 264 ? 15.187 -4.389 5.902 1.00 94.25 264 ASP A N 1
ATOM 2065 C CA . ASP A 1 264 ? 14.576 -4.449 7.230 1.00 94.25 264 ASP A CA 1
ATOM 2066 C C . ASP A 1 264 ? 14.427 -5.897 7.730 1.00 94.25 264 ASP A C 1
ATOM 2068 O O . ASP A 1 264 ? 14.659 -6.165 8.910 1.00 94.25 264 ASP A O 1
ATOM 2072 N N . LEU A 1 265 ? 14.082 -6.853 6.860 1.00 92.31 265 LEU A N 1
ATOM 2073 C CA . LEU A 1 265 ? 14.017 -8.279 7.209 1.00 92.31 265 LEU A CA 1
ATOM 2074 C C . LEU A 1 265 ? 15.385 -8.839 7.601 1.00 92.31 265 LEU A C 1
ATOM 2076 O O . LEU A 1 265 ? 15.456 -9.610 8.561 1.00 92.31 265 LEU A O 1
ATOM 2080 N N . ASP A 1 266 ? 16.446 -8.442 6.894 1.00 94.25 266 ASP A N 1
ATOM 2081 C CA . ASP A 1 266 ? 17.831 -8.778 7.237 1.00 94.25 266 ASP A CA 1
ATOM 2082 C C . ASP A 1 266 ? 18.199 -8.196 8.603 1.00 94.25 266 ASP A C 1
ATOM 2084 O O . ASP A 1 266 ? 18.630 -8.920 9.501 1.00 94.25 266 ASP A O 1
ATOM 2088 N N . THR A 1 267 ? 17.943 -6.900 8.793 1.00 92.25 267 THR A N 1
ATOM 2089 C CA . THR A 1 267 ? 18.275 -6.171 10.026 1.00 92.25 267 THR A CA 1
ATOM 2090 C C . THR A 1 267 ? 17.541 -6.729 11.247 1.00 92.25 267 THR A C 1
ATOM 2092 O O . THR A 1 267 ? 18.093 -6.783 12.344 1.00 92.25 267 THR A O 1
ATOM 2095 N N . THR A 1 268 ? 16.289 -7.152 11.074 1.00 88.50 268 THR A N 1
ATOM 2096 C CA . THR A 1 268 ? 15.440 -7.667 12.162 1.00 88.50 268 THR A CA 1
ATOM 2097 C C . THR A 1 268 ? 15.491 -9.189 12.321 1.00 88.50 268 THR A C 1
ATOM 2099 O O . THR A 1 268 ? 14.925 -9.717 13.278 1.00 88.50 268 THR A O 1
ATOM 2102 N N . GLY A 1 269 ? 16.134 -9.917 11.401 1.00 91.12 269 GLY A N 1
ATOM 2103 C CA . GLY A 1 269 ? 16.185 -11.383 11.408 1.00 91.12 269 GLY A CA 1
ATOM 2104 C C . GLY A 1 269 ? 14.832 -12.065 11.143 1.00 91.12 269 GLY A C 1
ATOM 2105 O O . GLY A 1 269 ? 14.605 -13.203 11.567 1.00 91.12 269 GLY A O 1
ATOM 2106 N N . GLN A 1 270 ? 13.900 -11.394 10.459 1.00 93.38 270 GLN A N 1
ATOM 2107 C CA . GLN A 1 270 ? 12.499 -11.829 10.337 1.00 93.38 270 GLN A CA 1
ATOM 2108 C C . GLN A 1 270 ? 12.163 -12.613 9.058 1.00 93.38 270 GLN A C 1
ATOM 2110 O O . GLN A 1 270 ? 11.006 -12.992 8.857 1.00 93.38 270 GLN A O 1
ATOM 2115 N N . TRP A 1 271 ? 13.148 -12.946 8.218 1.00 94.81 271 TRP A N 1
ATOM 2116 C CA . TRP A 1 271 ? 12.940 -13.731 6.988 1.00 94.81 271 TRP A CA 1
ATOM 2117 C C . TRP A 1 271 ? 12.137 -15.020 7.190 1.00 94.81 271 TRP A C 1
ATOM 2119 O O . TRP A 1 271 ? 11.270 -15.361 6.384 1.00 94.81 271 TRP A O 1
ATOM 2129 N N . HIS A 1 272 ? 12.363 -15.707 8.310 1.00 93.44 272 HIS A N 1
ATOM 2130 C CA . HIS A 1 272 ? 11.681 -16.952 8.665 1.00 93.44 272 HIS A CA 1
ATOM 2131 C C . HIS A 1 272 ? 10.152 -16.805 8.834 1.00 93.44 272 HIS A C 1
ATOM 2133 O O . HIS A 1 272 ? 9.421 -17.801 8.802 1.00 93.44 272 HIS A O 1
ATOM 2139 N N . LEU A 1 273 ? 9.648 -15.577 9.008 1.00 95.12 273 LEU A N 1
ATOM 2140 C CA . LEU A 1 273 ? 8.220 -15.276 9.132 1.00 95.12 273 LEU A CA 1
ATOM 2141 C C . LEU A 1 273 ? 7.564 -14.956 7.787 1.00 95.12 273 LEU A C 1
ATOM 2143 O O . LEU A 1 273 ? 6.360 -15.167 7.649 1.00 95.12 273 LEU A O 1
ATOM 2147 N N . VAL A 1 274 ? 8.326 -14.518 6.782 1.00 94.69 274 VAL A N 1
ATOM 2148 C CA . VAL A 1 274 ? 7.794 -14.058 5.487 1.00 94.69 274 VAL A CA 1
ATOM 2149 C C . VAL A 1 274 ? 6.968 -15.145 4.805 1.00 94.69 274 VAL A C 1
ATOM 2151 O O . VAL A 1 274 ? 5.808 -14.920 4.461 1.00 94.69 274 VAL A O 1
ATOM 2154 N N . HIS A 1 275 ? 7.522 -16.353 4.675 1.00 91.19 275 HIS A N 1
ATOM 2155 C CA . HIS A 1 275 ? 6.819 -17.469 4.037 1.00 91.19 275 HIS A CA 1
ATOM 2156 C C . HIS A 1 275 ? 5.522 -17.838 4.780 1.00 91.19 275 HIS A C 1
ATOM 2158 O O . HIS A 1 275 ? 4.486 -18.085 4.158 1.00 91.19 275 HIS A O 1
ATOM 2164 N N . LYS A 1 276 ? 5.547 -17.825 6.122 1.00 93.62 276 LYS A N 1
ATOM 2165 C CA . LYS A 1 276 ? 4.364 -18.111 6.949 1.00 93.62 276 LYS A CA 1
ATOM 2166 C C . LYS A 1 276 ? 3.279 -17.051 6.751 1.00 93.62 276 LYS A C 1
ATOM 2168 O O . LYS A 1 276 ? 2.121 -17.411 6.548 1.00 93.62 276 LYS A O 1
ATOM 2173 N N . GLN A 1 277 ? 3.652 -15.771 6.765 1.00 95.31 277 GLN A N 1
ATOM 2174 C CA . GLN A 1 277 ? 2.713 -14.657 6.617 1.00 95.31 277 GLN A CA 1
ATOM 2175 C C . GLN A 1 277 ? 2.070 -14.624 5.231 1.00 95.31 277 GLN A C 1
ATOM 2177 O O . GLN A 1 277 ? 0.859 -14.461 5.119 1.00 95.31 277 GLN A O 1
ATOM 2182 N N . GLN A 1 278 ? 2.837 -14.866 4.168 1.00 94.81 278 GLN A N 1
ATOM 2183 C CA . GLN A 1 278 ? 2.281 -14.895 2.814 1.00 94.81 278 GLN A CA 1
ATOM 2184 C C . GLN A 1 278 ? 1.345 -16.084 2.583 1.00 94.81 278 GLN A C 1
ATOM 2186 O O . GLN A 1 278 ? 0.282 -15.933 1.977 1.00 94.81 278 GLN A O 1
ATOM 2191 N N . ARG A 1 279 ? 1.668 -17.259 3.141 1.00 92.81 279 ARG A N 1
ATOM 2192 C CA . ARG A 1 279 ? 0.751 -18.407 3.123 1.00 92.81 279 ARG A CA 1
ATOM 2193 C C . ARG A 1 279 ? -0.530 -18.120 3.906 1.00 92.81 279 ARG A C 1
ATOM 2195 O O . ARG A 1 279 ? -1.612 -18.469 3.437 1.00 92.81 279 ARG A O 1
ATOM 2202 N N . LEU A 1 280 ? -0.424 -17.475 5.068 1.00 95.44 280 LEU A N 1
ATOM 2203 C CA . LEU A 1 280 ? -1.585 -17.076 5.862 1.00 95.44 280 LEU A CA 1
ATOM 2204 C C . LEU A 1 280 ? -2.457 -16.060 5.116 1.00 95.44 280 LEU A C 1
ATOM 2206 O O . LEU A 1 280 ? -3.673 -16.226 5.086 1.00 95.44 280 LEU A O 1
ATOM 2210 N N . ALA A 1 281 ? -1.855 -15.069 4.453 1.00 95.44 281 ALA A N 1
ATOM 2211 C CA . ALA A 1 281 ? -2.580 -14.115 3.617 1.00 95.44 281 ALA A CA 1
ATOM 2212 C C . ALA A 1 281 ? -3.370 -14.830 2.511 1.00 95.44 281 ALA A C 1
ATOM 2214 O O . ALA A 1 281 ? -4.551 -14.549 2.308 1.00 95.44 281 ALA A O 1
ATOM 2215 N N . ARG A 1 282 ? -2.766 -15.830 1.853 1.00 93.19 282 ARG A N 1
ATOM 2216 C CA . ARG A 1 282 ? -3.467 -16.638 0.846 1.00 93.19 282 ARG A CA 1
ATOM 2217 C C . ARG A 1 282 ? -4.626 -17.437 1.442 1.00 93.19 282 ARG A C 1
ATOM 2219 O O . ARG A 1 282 ? -5.693 -17.485 0.837 1.00 93.19 282 ARG A O 1
ATOM 2226 N N . LEU A 1 283 ? -4.441 -18.045 2.613 1.00 94.44 283 LEU A N 1
ATOM 2227 C CA . LEU A 1 283 ? -5.520 -18.753 3.312 1.00 94.44 283 LEU A CA 1
ATOM 2228 C C . LEU A 1 283 ? -6.663 -17.805 3.689 1.00 94.44 283 LEU A C 1
ATOM 2230 O O . LEU A 1 283 ? -7.820 -18.151 3.480 1.00 94.44 283 LEU A O 1
ATOM 2234 N N . ALA A 1 284 ? -6.354 -16.602 4.174 1.00 95.69 284 ALA A N 1
ATOM 2235 C CA . ALA A 1 284 ? -7.358 -15.598 4.513 1.00 95.69 284 ALA A CA 1
ATOM 2236 C C . ALA A 1 284 ? -8.188 -15.176 3.288 1.00 95.69 284 ALA A C 1
ATOM 2238 O O . ALA A 1 284 ? -9.409 -15.061 3.387 1.00 95.69 284 ALA A O 1
ATOM 2239 N N . VAL A 1 285 ? -7.550 -15.015 2.122 1.00 93.31 285 VAL A N 1
ATOM 2240 C CA . VAL A 1 285 ? -8.249 -14.759 0.850 1.00 93.31 285 VAL A CA 1
ATOM 2241 C C . VAL A 1 285 ? -9.203 -15.907 0.513 1.00 93.31 285 VAL A C 1
ATOM 2243 O O . VAL A 1 285 ? -10.377 -15.652 0.258 1.00 93.31 285 VAL A O 1
ATOM 2246 N N . LEU A 1 286 ? -8.745 -17.160 0.601 1.00 91.88 286 LEU A N 1
ATOM 2247 C CA . LEU A 1 286 ? -9.584 -18.337 0.334 1.00 91.88 286 LEU A CA 1
ATOM 2248 C C . LEU A 1 286 ? -10.756 -18.461 1.320 1.00 91.88 286 LEU A C 1
ATOM 2250 O O . LEU A 1 286 ? -11.870 -18.782 0.915 1.00 91.88 286 LEU A O 1
ATOM 2254 N N . MET A 1 287 ? -10.531 -18.181 2.607 1.00 95.50 287 MET A N 1
ATOM 2255 C CA . MET A 1 287 ? -11.592 -18.164 3.621 1.00 95.50 287 MET A CA 1
ATOM 2256 C C . MET A 1 287 ? -12.640 -17.092 3.311 1.00 95.50 287 MET A C 1
ATOM 2258 O O . MET A 1 287 ? -13.837 -17.356 3.395 1.00 95.50 287 MET A O 1
ATOM 2262 N N . ARG A 1 288 ? -12.202 -15.891 2.914 1.00 94.75 288 ARG A N 1
ATOM 2263 C CA . ARG A 1 288 ? -13.101 -14.799 2.528 1.00 94.75 288 ARG A CA 1
ATOM 2264 C C . ARG A 1 288 ? -13.906 -15.140 1.274 1.00 94.75 288 ARG A C 1
ATOM 2266 O O . ARG A 1 288 ? -15.097 -14.859 1.240 1.00 94.75 288 ARG A O 1
ATOM 2273 N N . GLU A 1 289 ? -13.272 -15.727 0.260 1.00 90.31 289 GLU A N 1
ATOM 2274 C CA . GLU A 1 289 ? -13.940 -16.155 -0.978 1.00 90.31 289 GLU A CA 1
ATOM 2275 C C . GLU A 1 289 ? -14.944 -17.284 -0.735 1.00 90.31 289 GLU A C 1
ATOM 2277 O O . GLU A 1 289 ? -16.014 -17.293 -1.340 1.00 90.31 289 GLU A O 1
ATOM 2282 N N . ARG A 1 290 ? -14.626 -18.215 0.173 1.00 93.69 290 ARG A N 1
ATOM 2283 C CA . ARG A 1 290 ? -15.548 -19.279 0.583 1.00 93.69 290 ARG A CA 1
ATOM 2284 C C . ARG A 1 290 ? -16.773 -18.721 1.305 1.00 93.69 290 ARG A C 1
ATOM 2286 O O . ARG A 1 290 ? -17.871 -19.233 1.095 1.00 93.69 290 ARG A O 1
ATOM 2293 N N . GLY A 1 291 ? -16.573 -17.700 2.137 1.00 94.06 291 GLY A N 1
ATOM 2294 C CA . GLY A 1 291 ? -17.617 -17.114 2.967 1.00 94.06 291 GLY A CA 1
ATOM 2295 C C . GLY A 1 291 ? -18.108 -18.060 4.066 1.00 94.06 291 GLY A C 1
ATOM 2296 O O . GLY A 1 291 ? -17.489 -19.082 4.367 1.00 94.06 291 GLY A O 1
ATOM 2297 N N . VAL A 1 292 ? -19.229 -17.691 4.681 1.00 95.69 292 VAL A N 1
ATOM 2298 C CA . VAL A 1 292 ? -19.927 -18.491 5.693 1.00 95.69 292 VAL A CA 1
ATOM 2299 C C . VAL A 1 292 ? -21.386 -18.592 5.275 1.00 95.69 292 VAL A C 1
ATOM 2301 O O . VAL A 1 292 ? -22.004 -17.573 4.963 1.00 95.69 292 VAL A O 1
ATOM 2304 N N . ASP A 1 293 ? -21.929 -19.807 5.273 1.00 95.56 293 ASP A N 1
ATOM 2305 C CA . ASP A 1 293 ? -23.347 -20.024 5.005 1.00 95.56 293 ASP A CA 1
ATOM 2306 C C . ASP A 1 293 ? -24.171 -19.521 6.194 1.00 95.56 293 ASP A C 1
ATOM 2308 O O . ASP A 1 293 ? -23.969 -19.929 7.339 1.00 95.56 293 ASP A O 1
ATOM 2312 N N . VAL A 1 294 ? -25.097 -18.602 5.918 1.00 96.31 294 VAL A N 1
ATOM 2313 C CA . VAL A 1 294 ? -25.947 -17.968 6.930 1.00 96.31 294 VAL A CA 1
ATOM 2314 C C . VAL A 1 294 ? -27.404 -18.292 6.637 1.00 96.31 294 VAL A C 1
ATOM 2316 O O . VAL A 1 294 ? -27.900 -18.017 5.542 1.00 96.31 294 VAL A O 1
ATOM 2319 N N . ASP A 1 295 ? -28.124 -18.809 7.635 1.00 97.44 295 ASP A N 1
ATOM 2320 C CA . ASP A 1 295 ? -29.576 -18.962 7.548 1.00 97.44 295 ASP A CA 1
ATOM 2321 C C . ASP A 1 295 ? -30.262 -17.587 7.601 1.00 97.44 295 ASP A C 1
ATOM 2323 O O . ASP A 1 295 ? -30.566 -17.027 8.658 1.00 97.44 295 ASP A O 1
ATOM 2327 N N . LEU A 1 296 ? -30.535 -17.039 6.417 1.00 97.00 296 LEU A N 1
ATOM 2328 C CA . LEU A 1 296 ? -31.206 -15.752 6.267 1.00 97.00 296 LEU A CA 1
ATOM 2329 C C . LEU A 1 296 ? -32.640 -15.754 6.811 1.00 97.00 296 LEU A C 1
ATOM 2331 O O . LEU A 1 296 ? -33.159 -14.679 7.117 1.00 97.00 296 LEU A O 1
ATOM 2335 N N . ARG A 1 297 ? -33.308 -16.911 6.914 1.00 97.25 297 ARG A N 1
ATOM 2336 C CA . ARG A 1 297 ? -34.657 -16.988 7.493 1.00 97.25 297 ARG A CA 1
ATOM 2337 C C . ARG A 1 297 ? -34.577 -16.819 9.001 1.00 97.25 297 ARG A C 1
ATOM 2339 O O . ARG A 1 297 ? -35.293 -15.969 9.529 1.00 97.25 297 ARG A O 1
ATOM 2346 N N . ALA A 1 298 ? -33.663 -17.535 9.656 1.00 97.19 298 ALA A N 1
ATOM 2347 C CA . ALA A 1 298 ? -33.399 -17.365 11.081 1.00 97.19 298 ALA A CA 1
ATOM 2348 C C . ALA A 1 298 ? -32.984 -15.921 11.400 1.00 97.19 298 ALA A C 1
ATOM 2350 O O . ALA A 1 298 ? -33.598 -15.285 12.254 1.00 97.19 298 ALA A O 1
ATOM 2351 N N . VAL A 1 299 ? -32.037 -15.343 10.647 1.00 96.88 299 VAL A N 1
ATOM 2352 C CA . VAL A 1 299 ? -31.606 -13.943 10.838 1.00 96.88 299 VAL A CA 1
ATOM 2353 C C . VAL A 1 299 ? -32.770 -12.960 10.687 1.00 96.88 299 VAL A C 1
ATOM 2355 O O . VAL A 1 299 ? -32.921 -12.051 11.502 1.00 96.88 299 VAL A O 1
ATOM 2358 N N . LYS A 1 300 ? -33.631 -13.132 9.674 1.00 97.19 300 LYS A N 1
ATOM 2359 C CA . LYS A 1 300 ? -34.818 -12.278 9.493 1.00 97.19 300 LYS A CA 1
ATOM 2360 C C . LYS A 1 300 ? -35.834 -12.453 10.620 1.00 97.19 300 LYS A C 1
ATOM 2362 O O . LYS A 1 300 ? -36.444 -11.462 11.015 1.00 97.19 300 LYS A O 1
ATOM 2367 N N . SER A 1 301 ? -36.019 -13.674 11.120 1.00 97.12 301 SER A N 1
ATOM 2368 C CA . SER A 1 301 ? -36.895 -13.953 12.261 1.00 97.12 301 SER A CA 1
ATOM 2369 C C . SER A 1 301 ? -36.396 -13.234 13.511 1.00 97.12 301 SER A C 1
ATOM 2371 O O . SER A 1 301 ? -37.125 -12.413 14.061 1.00 97.12 301 SER A O 1
ATOM 2373 N N . TYR A 1 302 ? -35.120 -13.428 13.865 1.00 97.00 302 TYR A N 1
ATOM 2374 C CA . TYR A 1 302 ? -34.481 -12.733 14.984 1.00 97.00 302 TYR A CA 1
ATOM 2375 C C . TYR A 1 302 ? -34.536 -11.215 14.834 1.00 97.00 302 TYR A C 1
ATOM 2377 O O . TYR A 1 302 ? -34.781 -10.506 15.803 1.00 97.00 302 TYR A O 1
ATOM 2385 N N . HIS A 1 303 ? -34.347 -10.687 13.621 1.00 96.12 303 HIS A N 1
ATOM 2386 C CA . HIS A 1 303 ? -34.451 -9.250 13.397 1.00 96.12 303 HIS A CA 1
ATOM 2387 C C . HIS A 1 303 ? -35.867 -8.725 13.665 1.00 96.12 303 HIS A C 1
ATOM 2389 O O . HIS A 1 303 ? -36.013 -7.685 14.299 1.00 96.12 303 HIS A O 1
ATOM 2395 N N . ARG A 1 304 ? -36.912 -9.424 13.202 1.00 96.00 304 ARG A N 1
ATOM 2396 C CA . ARG A 1 304 ? -38.309 -9.031 13.461 1.00 96.00 304 ARG A CA 1
ATOM 2397 C C . ARG A 1 304 ? -38.644 -9.101 14.946 1.00 96.00 304 ARG A C 1
AT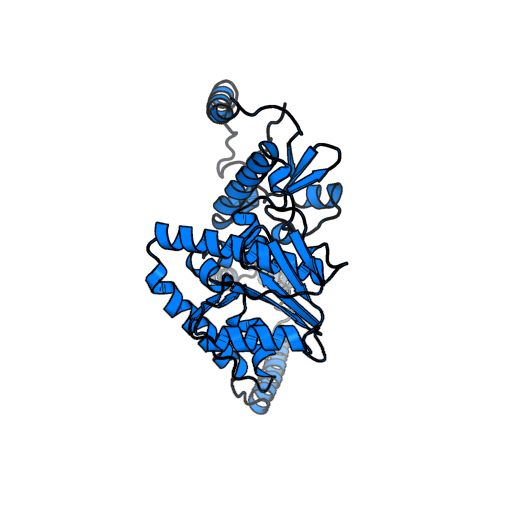OM 2399 O O . ARG A 1 304 ? -39.219 -8.152 15.467 1.00 96.00 304 ARG A O 1
ATOM 2406 N N . GLU A 1 305 ? -38.248 -10.183 15.609 1.00 96.00 305 GLU A N 1
ATOM 2407 C CA . GLU A 1 305 ? -38.419 -10.358 17.053 1.00 96.00 305 GLU A CA 1
ATOM 2408 C C . GLU A 1 305 ? -37.718 -9.235 17.827 1.00 96.00 305 GLU A C 1
ATOM 2410 O O . GLU A 1 305 ? -38.330 -8.577 18.663 1.00 96.00 305 GLU A O 1
ATOM 2415 N N . TRP A 1 306 ? -36.467 -8.926 17.472 1.00 93.81 306 TRP A N 1
ATOM 2416 C CA . TRP A 1 306 ? -35.716 -7.824 18.066 1.00 93.81 306 TRP A CA 1
ATOM 2417 C C . TRP A 1 306 ? -36.394 -6.466 17.868 1.00 93.81 306 TRP A C 1
ATOM 2419 O O . TRP A 1 306 ? -36.446 -5.680 18.809 1.00 93.81 306 TRP A O 1
ATOM 2429 N N . GLN A 1 307 ? -36.926 -6.165 16.678 1.00 92.75 307 GLN A N 1
ATOM 2430 C CA . GLN A 1 307 ? -37.655 -4.908 16.462 1.00 92.75 307 GLN A CA 1
ATOM 2431 C C . GLN A 1 307 ? -38.933 -4.838 17.305 1.00 92.75 307 GLN A C 1
ATOM 2433 O O . GLN A 1 307 ? -39.217 -3.780 17.861 1.00 92.75 307 GLN A O 1
ATOM 2438 N N . GLY A 1 308 ? -39.660 -5.953 17.441 1.00 91.19 308 GLY A N 1
ATOM 2439 C CA . GLY A 1 308 ? -40.818 -6.053 18.333 1.00 91.19 308 GLY A CA 1
ATOM 2440 C C . GLY A 1 308 ? -40.438 -5.783 19.790 1.00 91.19 308 GLY A C 1
ATOM 2441 O O . GLY A 1 308 ? -40.970 -4.862 20.403 1.00 91.19 308 GLY A O 1
ATOM 2442 N N . ASN A 1 309 ? -39.436 -6.498 20.308 1.00 89.69 309 ASN A N 1
ATOM 2443 C CA . ASN A 1 309 ? -38.936 -6.327 21.677 1.00 89.69 309 ASN A CA 1
ATOM 2444 C C . ASN A 1 309 ? -38.397 -4.913 21.925 1.00 89.69 309 ASN A C 1
ATOM 2446 O O . ASN A 1 309 ? -38.610 -4.337 22.987 1.00 89.69 309 ASN A O 1
ATOM 2450 N N . LYS A 1 310 ? -37.720 -4.319 20.937 1.00 87.81 310 LYS A N 1
ATOM 2451 C CA . LYS A 1 310 ? -37.216 -2.946 21.018 1.00 87.81 310 LYS A CA 1
ATOM 2452 C C . LYS A 1 310 ? -38.343 -1.917 21.082 1.00 87.81 310 LYS A C 1
ATOM 2454 O O . LYS A 1 310 ? -38.150 -0.879 21.710 1.00 87.81 310 LYS A O 1
ATOM 2459 N N . GLN A 1 311 ? -39.465 -2.159 20.407 1.00 85.56 311 GLN A N 1
ATOM 2460 C CA . GLN A 1 311 ? -40.624 -1.275 20.482 1.00 85.56 311 GLN A CA 1
ATOM 2461 C C . GLN A 1 311 ? -41.309 -1.399 21.844 1.00 85.56 311 GLN A C 1
ATOM 2463 O O . GLN A 1 311 ? -41.491 -0.378 22.491 1.00 85.56 311 GLN A O 1
ATOM 2468 N N . LEU A 1 312 ? -41.537 -2.625 22.328 1.00 86.00 312 LEU A N 1
ATOM 2469 C CA . LEU A 1 312 ? -42.066 -2.870 23.676 1.00 86.00 312 LEU A CA 1
ATOM 2470 C C . LEU A 1 312 ? -41.216 -2.178 24.752 1.00 86.00 312 LEU A C 1
ATOM 2472 O O . LEU A 1 312 ? -41.733 -1.396 25.537 1.00 86.00 312 LEU A O 1
ATOM 2476 N N . LEU A 1 313 ? -39.889 -2.349 24.703 1.00 83.25 313 LEU A N 1
ATOM 2477 C CA . LEU A 1 313 ? -38.972 -1.674 25.625 1.00 83.25 313 LEU A CA 1
ATOM 2478 C C . LEU A 1 313 ? -39.051 -0.149 25.546 1.00 83.25 313 LEU A C 1
ATOM 2480 O O . LEU A 1 313 ? -38.806 0.513 26.541 1.00 83.25 313 LEU A O 1
ATOM 2484 N N . LYS A 1 314 ? -39.318 0.436 24.373 1.00 82.88 314 LYS A N 1
ATOM 2485 C CA . LYS A 1 314 ? -39.493 1.891 24.262 1.00 82.88 314 LYS A CA 1
ATOM 2486 C C . LYS A 1 314 ? -40.819 2.346 24.849 1.00 82.88 314 LYS A C 1
ATOM 2488 O O . LYS A 1 314 ? -40.850 3.429 25.416 1.00 82.88 314 LYS A O 1
ATOM 2493 N N . ASP A 1 315 ? -41.867 1.551 24.675 1.00 85.31 315 ASP A N 1
ATOM 2494 C CA . ASP A 1 315 ? -43.205 1.858 25.169 1.00 85.31 315 ASP A CA 1
ATOM 2495 C C . ASP A 1 315 ? -43.275 1.730 26.705 1.00 85.31 315 ASP A C 1
ATOM 2497 O O . ASP A 1 315 ? -44.035 2.454 27.342 1.00 85.31 315 ASP A O 1
ATOM 2501 N N . ASP A 1 316 ? -42.417 0.895 27.307 1.00 86.06 316 ASP A N 1
ATOM 2502 C CA . ASP A 1 316 ? -42.275 0.745 28.764 1.00 86.06 316 ASP A CA 1
ATOM 2503 C C . ASP A 1 316 ? -41.627 1.959 29.460 1.00 86.06 316 ASP A C 1
ATOM 2505 O O . ASP A 1 316 ? -41.766 2.124 30.675 1.00 86.06 316 ASP A O 1
ATOM 2509 N N . PHE A 1 317 ? -40.915 2.824 28.725 1.00 83.12 317 PHE A N 1
ATOM 2510 C CA . PHE A 1 317 ? -40.309 4.033 29.289 1.00 83.12 317 PHE A CA 1
ATOM 2511 C C . PHE A 1 317 ? -41.088 5.289 28.878 1.00 83.12 317 PHE A C 1
ATOM 2513 O O . PHE A 1 317 ? -41.365 5.491 27.697 1.00 83.12 317 PHE A O 1
ATOM 2520 N N . PRO A 1 318 ? -41.341 6.238 29.800 1.00 88.06 318 PRO A N 1
ATOM 2521 C CA . PRO A 1 318 ? -42.009 7.503 29.473 1.00 88.06 318 PRO A CA 1
ATOM 2522 C C . PRO A 1 318 ? -41.105 8.489 28.702 1.00 88.06 318 PRO A C 1
ATOM 2524 O O . PRO A 1 318 ? -41.444 9.659 28.530 1.00 88.06 318 PRO A O 1
ATOM 2527 N N . PHE A 1 319 ? -39.932 8.045 28.247 1.00 87.75 319 PHE A N 1
ATOM 2528 C CA . PHE A 1 319 ? -38.933 8.831 27.531 1.00 87.75 319 PHE A CA 1
ATOM 2529 C C . PHE A 1 319 ? -38.232 7.973 26.474 1.00 87.75 319 PHE A C 1
ATOM 2531 O O . PHE A 1 319 ? -38.238 6.749 26.542 1.00 87.75 319 PHE A O 1
ATOM 2538 N N . ASN A 1 320 ? -37.548 8.596 25.509 1.00 85.44 320 ASN A N 1
ATOM 2539 C CA . ASN A 1 320 ? -36.716 7.856 24.562 1.00 85.44 320 ASN A CA 1
ATOM 2540 C C . ASN A 1 320 ? -35.403 7.417 25.240 1.00 85.44 320 ASN A C 1
ATOM 2542 O O . ASN A 1 320 ? -34.537 8.271 25.472 1.00 85.44 320 ASN A O 1
ATOM 2546 N N . PRO A 1 321 ? -35.169 6.110 25.460 1.00 84.25 321 PRO A N 1
ATOM 2547 C CA . PRO A 1 321 ? -33.968 5.623 26.145 1.00 84.25 321 PRO A CA 1
ATOM 2548 C C . PRO A 1 321 ? -32.672 5.874 25.357 1.00 84.25 321 PRO A C 1
ATOM 2550 O O . PRO A 1 321 ? -31.580 5.794 25.910 1.00 84.25 321 PRO A O 1
ATOM 2553 N N . ASN A 1 322 ? -32.768 6.232 24.071 1.00 85.44 322 ASN A N 1
ATOM 2554 C CA . ASN A 1 322 ? -31.611 6.599 23.248 1.00 85.44 322 ASN A CA 1
ATOM 2555 C C . ASN A 1 322 ? -31.266 8.095 23.314 1.00 85.44 322 ASN A C 1
ATOM 2557 O O . ASN A 1 322 ? -30.327 8.520 22.643 1.00 85.44 322 ASN A O 1
ATOM 2561 N N . SER A 1 323 ? -32.025 8.908 24.057 1.00 89.69 323 SER A N 1
ATOM 2562 C CA . SER A 1 323 ? -31.754 10.336 24.236 1.00 89.69 323 SER A CA 1
ATOM 2563 C C . SER A 1 323 ? -31.123 10.577 25.606 1.00 89.69 323 SER A C 1
ATOM 2565 O O . SER A 1 323 ? -31.847 10.617 26.603 1.00 89.69 323 SER A O 1
ATOM 2567 N N . PRO A 1 324 ? -29.796 10.810 25.689 1.00 91.75 324 PRO A N 1
ATOM 2568 C CA . PRO A 1 324 ? -29.132 11.037 26.967 1.00 91.75 324 PRO A CA 1
ATOM 2569 C C . PRO A 1 324 ? -29.769 12.155 27.794 1.00 91.75 324 PRO A C 1
ATOM 2571 O O . PRO A 1 324 ? -29.830 12.082 29.016 1.00 91.75 324 PRO A O 1
ATOM 2574 N N . LYS A 1 325 ? -30.284 13.184 27.111 1.00 93.31 325 LYS A N 1
ATOM 2575 C CA . LYS A 1 325 ? -30.965 14.313 27.745 1.00 93.31 325 LYS A CA 1
ATOM 2576 C C . LYS A 1 325 ? -32.261 13.885 28.432 1.00 93.31 325 LYS A C 1
ATOM 2578 O O . LYS A 1 325 ? -32.439 14.223 29.594 1.00 93.31 325 LYS A O 1
ATOM 2583 N N . GLN A 1 326 ? -33.117 13.128 27.741 1.00 92.75 326 GLN A N 1
ATOM 2584 C CA . GLN A 1 326 ? -34.408 12.710 28.298 1.00 92.75 326 GLN A CA 1
ATOM 2585 C C . GLN A 1 326 ? -34.240 11.696 29.433 1.00 92.75 326 GLN A C 1
ATOM 2587 O O . GLN A 1 326 ? -34.965 11.765 30.415 1.00 92.75 326 GLN A O 1
ATOM 2592 N N . VAL A 1 327 ? -33.239 10.812 29.344 1.00 91.38 327 VAL A N 1
ATOM 2593 C CA . VAL A 1 327 ? -32.892 9.886 30.436 1.00 91.38 327 VAL A CA 1
ATOM 2594 C C . VAL A 1 327 ? -32.470 10.660 31.692 1.00 91.38 327 VAL A C 1
ATOM 2596 O O . VAL A 1 327 ? -32.984 10.401 32.774 1.00 91.38 327 VAL A O 1
ATOM 2599 N N . ILE A 1 328 ? -31.557 11.634 31.564 1.00 92.56 328 ILE A N 1
ATOM 2600 C CA . ILE A 1 328 ? -31.106 12.455 32.705 1.00 92.56 328 ILE A CA 1
ATOM 2601 C C . ILE A 1 328 ? -32.268 13.264 33.293 1.00 92.56 328 ILE A C 1
ATOM 2603 O O . ILE A 1 328 ? -32.352 13.413 34.509 1.00 92.56 328 ILE A O 1
ATOM 2607 N N . GLU A 1 329 ? -33.144 13.802 32.445 1.00 93.62 329 GLU A N 1
ATOM 2608 C CA . GLU A 1 329 ? -34.309 14.583 32.866 1.00 93.62 329 GLU A CA 1
ATOM 2609 C C . GLU A 1 329 ? -35.336 13.733 33.622 1.00 93.62 329 GLU A C 1
ATOM 2611 O O . GLU A 1 329 ? -35.788 14.155 34.683 1.00 93.62 329 GLU A O 1
ATOM 2616 N N . PHE A 1 330 ? -35.621 12.517 33.145 1.00 92.75 330 PHE A N 1
ATOM 2617 C CA . PHE A 1 330 ? -36.489 11.564 33.836 1.00 92.75 330 PHE A CA 1
ATOM 2618 C C . PHE A 1 330 ? -35.961 11.215 35.234 1.00 92.75 330 PHE A C 1
ATOM 2620 O O . PHE A 1 330 ? -36.652 11.444 36.221 1.00 92.75 330 PHE A O 1
ATOM 2627 N N . PHE A 1 331 ? -34.709 10.750 35.346 1.00 92.50 331 PHE A N 1
ATOM 2628 C CA . PHE A 1 331 ? -34.130 10.395 36.649 1.00 92.50 331 PHE A CA 1
ATOM 2629 C C . PHE A 1 331 ? -34.032 11.595 37.594 1.00 92.50 331 PHE A C 1
ATOM 2631 O O . PHE A 1 331 ? -34.237 11.445 38.795 1.00 92.50 331 PHE A O 1
ATOM 2638 N N . ARG A 1 332 ? -33.785 12.800 37.062 1.00 93.56 332 ARG A N 1
ATOM 2639 C CA . ARG A 1 332 ? -33.833 14.030 37.859 1.00 93.56 332 ARG A CA 1
ATOM 2640 C C . ARG A 1 332 ? -35.236 14.286 38.415 1.00 93.56 332 ARG A C 1
ATOM 2642 O O . ARG A 1 332 ? -35.337 14.717 39.560 1.00 93.56 332 ARG A O 1
ATOM 2649 N N . GLY A 1 333 ? -36.284 14.031 37.629 1.00 91.25 333 GLY A N 1
ATOM 2650 C CA . GLY A 1 333 ? -37.679 14.086 38.078 1.00 91.25 333 GLY A CA 1
ATOM 2651 C C . GLY A 1 333 ? -37.973 13.108 39.220 1.00 91.25 333 GLY A C 1
ATOM 2652 O O . GLY A 1 333 ? -38.658 13.475 40.166 1.00 91.25 333 GLY A O 1
ATOM 2653 N N . GLU A 1 334 ? -37.348 11.929 39.190 1.00 92.50 334 GLU A N 1
ATOM 2654 C CA . GLU A 1 334 ? -37.389 10.915 40.259 1.00 92.50 334 GLU A CA 1
ATOM 2655 C C . GLU A 1 334 ? -36.452 11.228 41.451 1.00 92.50 334 GLU A C 1
ATOM 2657 O O . GLU A 1 334 ? -36.279 10.414 42.356 1.00 92.50 334 GLU A O 1
ATOM 2662 N N . GLY A 1 335 ? -35.805 12.400 41.475 1.00 93.81 335 GLY A N 1
ATOM 2663 C CA . GLY A 1 335 ? -34.901 12.817 42.556 1.00 93.81 335 GLY A CA 1
ATOM 2664 C C . GLY A 1 335 ? -33.477 12.247 42.477 1.00 93.81 335 GLY A C 1
ATOM 2665 O O . GLY A 1 335 ? -32.661 12.504 43.363 1.00 93.81 335 GLY A O 1
ATOM 2666 N N . ILE A 1 336 ? -33.133 11.526 41.407 1.00 91.94 336 ILE A N 1
ATOM 2667 C CA . ILE A 1 336 ? -31.811 10.931 41.184 1.00 91.94 336 ILE A CA 1
ATOM 2668 C C . ILE A 1 336 ? -30.987 11.827 40.252 1.00 91.94 336 ILE A C 1
ATOM 2670 O O . ILE A 1 336 ? -31.321 12.060 39.090 1.00 91.94 336 ILE A O 1
ATOM 2674 N N . THR A 1 337 ? -29.848 12.326 40.735 1.00 91.06 337 THR A N 1
ATOM 2675 C CA . THR A 1 337 ? -28.970 13.183 39.922 1.00 91.06 337 THR A CA 1
ATOM 2676 C C . THR A 1 337 ? -27.899 12.362 39.207 1.00 91.06 337 THR A C 1
ATOM 2678 O O . THR A 1 337 ? -26.883 12.000 39.800 1.00 91.06 337 THR A O 1
ATOM 2681 N N . LEU A 1 338 ? -28.098 12.133 37.907 1.00 89.75 338 LEU A N 1
ATOM 2682 C CA . LEU A 1 338 ? -27.125 11.464 37.041 1.00 89.75 338 LEU A CA 1
ATOM 2683 C C . LEU A 1 338 ? -26.135 12.451 36.402 1.00 89.75 338 LEU A C 1
ATOM 2685 O O . LEU A 1 338 ? -26.530 13.482 35.853 1.00 89.75 338 LEU A O 1
ATOM 2689 N N . ARG A 1 339 ? -24.837 12.112 36.417 1.00 87.81 339 ARG A N 1
ATOM 2690 C CA . ARG A 1 339 ? -23.781 12.901 35.740 1.00 87.81 339 ARG A CA 1
ATOM 2691 C C . ARG A 1 339 ? -23.703 12.627 34.233 1.00 87.81 339 ARG A C 1
ATOM 2693 O O . ARG A 1 339 ? -23.366 13.524 33.463 1.00 87.81 339 ARG A O 1
ATOM 2700 N N . ASP A 1 340 ? -23.966 11.391 33.826 1.00 87.69 340 ASP A N 1
ATOM 2701 C CA . ASP A 1 340 ? -24.065 10.948 32.437 1.00 87.69 340 ASP A CA 1
ATOM 2702 C C . ASP A 1 340 ? -24.994 9.722 32.345 1.00 87.69 340 ASP A C 1
ATOM 2704 O O . ASP A 1 340 ? -25.470 9.223 33.363 1.00 87.69 340 ASP A O 1
ATOM 2708 N N . THR A 1 341 ? -25.275 9.249 31.129 1.00 87.12 341 THR A N 1
ATOM 2709 C CA . THR A 1 341 ? -26.146 8.084 30.887 1.00 87.12 341 THR A CA 1
ATOM 2710 C C . THR A 1 341 ? -25.383 6.786 30.672 1.00 87.12 341 THR A C 1
ATOM 2712 O O . THR A 1 341 ? -25.893 5.857 30.046 1.00 87.12 341 THR A O 1
ATOM 2715 N N . LYS A 1 342 ? -24.134 6.703 31.142 1.00 87.50 342 LYS A N 1
ATOM 2716 C CA . LYS A 1 342 ? -23.394 5.444 31.067 1.00 87.50 342 LYS A CA 1
ATOM 2717 C C . LYS A 1 342 ? -24.004 4.453 32.044 1.00 87.50 342 LYS A C 1
ATOM 2719 O O . LYS A 1 342 ? -24.366 4.810 33.161 1.00 87.50 342 LYS A O 1
ATOM 2724 N N . GLU A 1 343 ? -24.022 3.189 31.643 1.00 84.44 343 GLU A N 1
ATOM 2725 C CA . GLU A 1 343 ? -24.574 2.092 32.441 1.00 84.44 343 GLU A CA 1
ATOM 2726 C C . GLU A 1 343 ? -24.009 2.057 33.871 1.00 84.44 343 GLU A C 1
ATOM 2728 O O . GLU A 1 343 ? -24.758 1.897 34.828 1.00 84.44 343 GLU A O 1
ATOM 2733 N N . VAL A 1 344 ? -22.699 2.281 34.026 1.00 85.75 344 VAL A N 1
ATOM 2734 C CA . VAL A 1 344 ? -22.019 2.304 35.334 1.00 85.75 344 VAL A CA 1
ATOM 2735 C C . VAL A 1 344 ? -22.529 3.433 36.233 1.00 85.75 344 VAL A C 1
ATOM 2737 O O . VAL A 1 344 ? -22.611 3.260 37.445 1.00 85.75 344 VAL A O 1
ATOM 2740 N N . THR A 1 345 ? -22.861 4.588 35.655 1.00 84.19 345 THR A N 1
ATOM 2741 C CA . THR A 1 345 ? -23.389 5.740 36.396 1.00 84.19 345 THR A CA 1
ATOM 2742 C C . THR A 1 345 ? -24.819 5.464 36.839 1.00 84.19 345 THR A C 1
ATOM 2744 O O . THR A 1 345 ? -25.126 5.645 38.013 1.00 84.19 345 THR A O 1
ATOM 2747 N N . ILE A 1 346 ? -25.653 4.948 35.928 1.00 84.38 346 ILE A N 1
ATOM 2748 C CA . ILE A 1 346 ? -27.052 4.604 36.203 1.00 84.38 346 ILE A CA 1
ATOM 2749 C C . ILE A 1 346 ? -27.120 3.539 37.303 1.00 84.38 346 ILE A C 1
ATOM 2751 O O . ILE A 1 346 ? -27.686 3.817 38.345 1.00 84.38 346 ILE A O 1
ATOM 2755 N N . LYS A 1 347 ? -26.435 2.395 37.158 1.00 85.38 347 LYS A N 1
ATOM 2756 C CA . LYS A 1 347 ? -26.443 1.296 38.151 1.00 85.38 347 LYS A CA 1
ATOM 2757 C C . LYS A 1 347 ? -25.931 1.667 39.546 1.00 85.38 347 LYS A C 1
ATOM 2759 O O . LYS A 1 347 ? -26.126 0.911 40.491 1.00 85.38 347 LYS A O 1
ATOM 2764 N N . ARG A 1 348 ? -25.150 2.744 39.663 1.00 82.75 348 ARG A N 1
ATOM 2765 C CA . ARG A 1 348 ? -24.559 3.172 40.937 1.00 82.75 348 ARG A CA 1
ATOM 2766 C C . ARG A 1 348 ? -25.425 4.203 41.660 1.00 82.75 348 ARG A C 1
ATOM 2768 O O . ARG A 1 348 ? -25.237 4.394 42.857 1.00 82.75 348 ARG A O 1
ATOM 2775 N N . GLN A 1 349 ? -26.275 4.918 40.928 1.00 79.81 349 GLN A N 1
ATOM 2776 C CA . GLN A 1 349 ? -27.006 6.087 41.422 1.00 79.81 349 GLN A CA 1
ATOM 2777 C C . GLN A 1 349 ? -28.528 5.911 41.387 1.00 79.81 349 GLN A C 1
ATOM 2779 O O . GLN A 1 349 ? -29.204 6.591 42.152 1.00 79.81 349 GLN A O 1
ATOM 2784 N N . ALA A 1 350 ? -29.032 5.034 40.520 1.00 70.31 350 ALA A N 1
ATOM 2785 C CA . ALA A 1 350 ? -30.408 4.559 40.451 1.00 70.31 350 ALA A CA 1
ATOM 2786 C C . ALA A 1 350 ? -30.451 3.093 40.886 1.00 70.31 350 ALA A C 1
ATOM 2788 O O . ALA A 1 350 ? -31.439 2.728 41.555 1.00 70.31 350 ALA A O 1
#

InterPro domains:
  IPR012337 Ribonuclease H-like superfamily [SSF53098] (123-265)
  IPR036397 Ribonuclease H superfamily [G3DSA:3.30.420.10] (120-287)
  IPR036895 Uracil-DNA glycosylase-like domain superfamily [G3DSA:3.40.470.10] (1-106)
  IPR036895 Uracil-DNA glycosylase-like domain superfamily [SSF52141] (2-95)

Foldseek 3Di:
DDDPDDDDDADPVRDDDDDDPVVVVVVVVVCVVVPDADDDAAEEEDEQVVCCVQPVDHDCLVFQLEWDQDPRHIYGYAYRVVVCVVQVLRVLSRVLSVVQRSVCRSPVCLQDFAAEAEADDDDDDAEKEKDFDADPPVLHTQKIKMDPALRYIYMHRPVVVNVVVQLVCQVVLGEYEAACCLQPVVVSVVVDPRPNHRNHYHHLLLLCCVLSVSCVVVVQSPLVSLLSSVHHYHPLCVVVVDVSSSRRSRNSSRNVSVVVSVVSCVVVVPPVCRVVSSVVSNVVSVDVVVDDDDDPVVVVVVVVVVVVVVVVVCVVDPFRLPDFVRVQVVVVVVVFHFPTSDPVRVVVGD

Secondary structure (DSSP, 8-state):
-----PPPPPPTT-PPP--THHHHHHHHHHGGG-S-----S-EEEE-HHHHHHHHS---HHHHTTBEEEETTEEEEE---HHHHHH-TTHHHHHHHHHHHHHHHHH-GGGGPPPEEEES-----SS-EEEEEEE-TTT--EEEEEEESSSSEEEEES-HHHHHHHHHHHHHTTPEEEESSTTTTHHHHHTTSSS----SEEEEHHHHHHHH-HHHHTTT--SHHHHHHHHS-B--TTT-TTSHHHHHHHHHHHHHHHHHHHHHHHHHHT-HHHHHHHHHHHHHHHHHHHH-----HHHHHHHHHHHHHHHHHHHHTSSS-TT-HHHHHHHHHHTT---S---HHHHHHH-

Radius of gyration: 27.06 Å; chains: 1; bounding box: 69×54×68 Å

pLDDT: mean 85.33, std 14.96, range [28.83, 98.56]

Sequence (350 aa):
DNTLRCLPPKNKQGEAYPVGTDKLQAEMHCRQYDRTIPASVPIMLVGSKALGQRLGLTGISDWHGHVTLQAGQLVSCTFHPSAVMRQPNLLPVAIREHYNLLTAHANPSILKHPTVVKGLLLHQPGPMVFDLEWDRKTKEITCIGVAYESAKAYSTYSVTDGRGLLANRLSDSRLLIGHNIIDADFGILARYPSNYKPAAVFDTKVVGHLIHAHLANLSLLGLRSLVSYYRPTTGWKEDKGNLLEYNGRDCAYNYYLYEQLCNDLDTTGQWHLVHKQQRLARLAVLMRERGVDVDLRAVKSYHREWQGNKQLLKDDFPFNPNSPKQVIEFFRGEGITLRDTKEVTIKRQA

Organism: NCBI:txid412755